Protein AF-W9US74-F1 (afdb_monomer_lite)

Foldseek 3Di:
DPLVVVLVLLLVVCVVCVVVVHHDQLVVSCVVVVHDSVSSVVSVVVSVVCVVVVPPVPCVVVPQPCPDPDDPVVSVVVVVVVVVVVVVVVVVVVVVVVVVVVVVVVVVVVVVVVVVVVVVVVVVVVVVVVVVVVVVVVVVVVVVVVVVVVVVVVVVVVVVVVVVVVVVVVVVVVVVVVVVVVVVVVVVVVVVVVVVVVVVVVVVVVVVVVVVVVVVVVVVVVVVVVVVVVVVVVVVVVVVVVVVVVVVVVVVVVVVVVVVVVVVVVVVVVVVVVVVVVVVVVVVVVVVVVVVVVVVVVVVVVVVVVVVVVVVVVVVVVVVVVVVVVVVVVVVVVVVVVVVVVVVVVVVVVVVVVVVVVVVVVVVVVPDD

Structure (mmCIF, N/CA/C/O backbone):
data_AF-W9US74-F1
#
_entry.id   AF-W9US74-F1
#
loop_
_atom_site.group_PDB
_atom_site.id
_atom_site.type_symbol
_atom_site.label_atom_id
_atom_site.label_alt_id
_atom_site.label_comp_id
_atom_site.label_asym_id
_atom_site.label_entity_id
_atom_site.label_seq_id
_atom_site.pdbx_PDB_ins_code
_atom_site.Cartn_x
_atom_site.Cartn_y
_atom_site.Cartn_z
_atom_site.occupancy
_atom_site.B_iso_or_equiv
_atom_site.auth_seq_id
_atom_site.auth_comp_id
_atom_site.auth_asym_id
_atom_site.auth_atom_id
_atom_site.pdbx_PDB_model_num
ATOM 1 N N . MET A 1 1 ? 111.701 -1.336 -120.443 1.00 57.03 1 MET A N 1
ATOM 2 C CA . MET A 1 1 ? 111.949 0.122 -120.520 1.00 57.03 1 MET A CA 1
ATOM 3 C C . MET A 1 1 ? 111.474 0.771 -119.234 1.00 57.03 1 MET A C 1
ATOM 5 O O . MET A 1 1 ? 110.578 0.217 -118.607 1.00 57.03 1 MET A O 1
ATOM 9 N N . ASP A 1 2 ? 112.045 1.912 -118.844 1.00 69.44 2 ASP A N 1
ATOM 10 C CA . ASP A 1 2 ? 111.486 2.708 -117.747 1.00 69.44 2 ASP A CA 1
ATOM 11 C C . ASP A 1 2 ? 110.114 3.283 -118.159 1.00 69.44 2 ASP A C 1
ATOM 13 O O . ASP A 1 2 ? 109.913 3.599 -119.336 1.00 69.44 2 ASP A O 1
ATOM 17 N N . LYS A 1 3 ? 109.145 3.392 -117.237 1.00 74.12 3 LYS A N 1
ATOM 18 C CA . LYS A 1 3 ? 107.741 3.725 -117.589 1.00 74.12 3 LYS A CA 1
ATOM 19 C C . LYS A 1 3 ? 107.606 5.096 -118.259 1.00 74.12 3 LYS A C 1
ATOM 21 O O . LYS A 1 3 ? 106.766 5.268 -119.140 1.00 74.12 3 LYS A O 1
ATOM 26 N N . GLU A 1 4 ? 108.439 6.058 -117.871 1.00 75.19 4 GLU A N 1
ATOM 27 C CA . GLU A 1 4 ? 108.474 7.384 -118.500 1.00 75.19 4 GLU A CA 1
ATOM 28 C C . GLU A 1 4 ? 109.135 7.367 -119.881 1.00 75.19 4 GLU A C 1
ATOM 30 O O . GLU A 1 4 ? 108.653 8.034 -120.795 1.00 75.19 4 GLU A O 1
ATOM 35 N N . GLN A 1 5 ? 110.181 6.557 -120.073 1.00 77.00 5 GLN A N 1
ATOM 36 C CA . GLN A 1 5 ? 110.805 6.377 -121.387 1.00 77.00 5 GLN A CA 1
ATOM 37 C C . GLN A 1 5 ? 109.835 5.717 -122.368 1.00 77.00 5 GLN A C 1
ATOM 39 O O . GLN A 1 5 ? 109.742 6.144 -123.516 1.00 77.00 5 GLN A O 1
ATOM 44 N N . LEU A 1 6 ? 109.063 4.730 -121.902 1.00 80.25 6 LEU A N 1
ATOM 45 C CA . LEU A 1 6 ? 108.019 4.091 -122.696 1.00 80.25 6 LEU A CA 1
ATOM 46 C C . LEU A 1 6 ? 106.893 5.073 -123.055 1.00 80.25 6 LEU A C 1
ATOM 48 O O . LEU A 1 6 ? 106.521 5.158 -124.223 1.00 80.25 6 LEU A O 1
ATOM 52 N N . LYS A 1 7 ? 106.404 5.864 -122.085 1.00 81.94 7 LYS A N 1
ATOM 53 C CA . LYS A 1 7 ? 105.424 6.937 -122.332 1.00 81.94 7 LYS A CA 1
ATOM 54 C C . LYS A 1 7 ? 105.942 7.907 -123.399 1.00 81.94 7 LYS A C 1
ATOM 56 O O . LYS A 1 7 ? 105.234 8.177 -124.362 1.00 81.94 7 LYS A O 1
ATOM 61 N N . SER A 1 8 ? 107.186 8.372 -123.273 1.00 82.00 8 SER A N 1
ATOM 62 C CA . SER A 1 8 ? 107.796 9.301 -124.233 1.00 82.00 8 SER A CA 1
ATOM 63 C C . SER A 1 8 ? 107.944 8.693 -125.629 1.00 82.00 8 SER A C 1
ATOM 65 O O . SER A 1 8 ? 107.699 9.382 -126.613 1.00 82.00 8 SER A O 1
ATOM 67 N N . ARG A 1 9 ? 108.295 7.405 -125.735 1.00 81.94 9 ARG A N 1
ATOM 68 C CA . ARG A 1 9 ? 108.455 6.715 -127.023 1.00 81.94 9 ARG A CA 1
ATOM 69 C C . ARG A 1 9 ? 107.118 6.463 -127.720 1.00 81.94 9 ARG A C 1
ATOM 71 O O . ARG A 1 9 ? 107.012 6.662 -128.924 1.00 81.94 9 ARG A O 1
ATOM 78 N N . VAL A 1 10 ? 106.088 6.079 -126.960 1.00 82.81 10 VAL A N 1
ATOM 79 C CA . VAL A 1 10 ? 104.708 5.969 -127.461 1.00 82.81 10 VAL A CA 1
ATOM 80 C C . VAL A 1 10 ? 104.209 7.331 -127.938 1.00 82.81 10 VAL A C 1
ATOM 82 O O . VAL A 1 10 ? 103.567 7.402 -128.979 1.00 82.81 10 VAL A O 1
ATOM 85 N N . TYR A 1 11 ? 104.537 8.409 -127.218 1.00 86.06 11 TYR A N 1
ATOM 86 C CA . TYR A 1 11 ? 104.181 9.773 -127.609 1.00 86.06 11 TYR A CA 1
ATOM 87 C C . TYR A 1 11 ? 104.909 10.197 -128.892 1.00 86.06 11 TYR A C 1
ATOM 89 O O . TYR A 1 11 ? 104.252 10.719 -129.781 1.00 86.06 11 TYR A O 1
ATOM 97 N N . GLU A 1 12 ? 106.214 9.926 -129.022 1.00 84.06 12 GLU A N 1
ATOM 98 C CA . GLU A 1 12 ? 106.988 10.194 -130.248 1.00 84.06 12 GLU A CA 1
ATOM 99 C C . GLU A 1 12 ? 106.407 9.459 -131.462 1.00 84.06 12 GLU A C 1
ATOM 101 O O . GLU A 1 12 ? 106.137 10.089 -132.477 1.00 84.06 12 GLU A O 1
ATOM 106 N N . VAL A 1 13 ? 106.148 8.148 -131.359 1.00 82.50 13 VAL A N 1
ATOM 107 C CA . VAL A 1 13 ? 105.594 7.372 -132.486 1.00 82.50 13 VAL A CA 1
ATOM 108 C C . VAL A 1 13 ? 104.155 7.790 -132.798 1.00 82.50 13 VAL A C 1
ATOM 110 O O . VAL A 1 13 ? 103.775 7.849 -133.966 1.00 82.50 13 VAL A O 1
ATOM 113 N N . ALA A 1 14 ? 103.348 8.115 -131.783 1.00 81.44 14 ALA A N 1
ATOM 114 C CA . ALA A 1 14 ? 102.007 8.654 -131.999 1.00 81.44 14 ALA A CA 1
ATOM 115 C C . ALA A 1 14 ? 102.052 10.020 -132.701 1.00 81.44 14 ALA A C 1
ATOM 117 O O . ALA A 1 14 ? 101.261 10.250 -133.616 1.00 81.44 14 ALA A O 1
ATOM 118 N N . ASP A 1 15 ? 102.992 10.890 -132.321 1.00 82.62 15 ASP A N 1
ATOM 119 C CA . ASP A 1 15 ? 103.207 12.196 -132.944 1.00 82.62 15 ASP A CA 1
ATOM 120 C C . ASP A 1 15 ? 103.724 12.037 -134.395 1.00 82.62 15 ASP A C 1
ATOM 122 O O . ASP A 1 15 ? 103.214 12.707 -135.293 1.00 82.62 15 ASP A O 1
ATOM 126 N N . ASP A 1 16 ? 104.648 11.107 -134.666 1.00 79.94 16 ASP A N 1
ATOM 127 C CA . ASP A 1 16 ? 105.169 10.810 -136.014 1.00 79.94 16 ASP A CA 1
ATOM 128 C C . ASP A 1 16 ? 104.099 10.213 -136.947 1.00 79.94 16 ASP A C 1
ATOM 130 O O . ASP A 1 16 ? 104.000 10.591 -138.122 1.00 79.94 16 ASP A O 1
ATOM 134 N N . LEU A 1 17 ? 103.248 9.311 -136.442 1.00 81.31 17 LEU A N 1
ATOM 135 C CA . LEU A 1 17 ? 102.099 8.791 -137.194 1.00 81.31 17 LEU A CA 1
ATOM 136 C C . LEU A 1 17 ? 101.112 9.919 -137.522 1.00 81.31 17 LEU A C 1
ATOM 138 O O . LEU A 1 17 ? 100.679 10.046 -138.671 1.00 81.31 17 LEU A O 1
ATOM 142 N N . LEU A 1 18 ? 100.837 10.802 -136.555 1.00 79.88 18 LEU A N 1
ATOM 143 C CA . LEU A 1 18 ? 99.973 11.963 -136.764 1.00 79.88 18 LEU A CA 1
ATOM 144 C C . LEU A 1 18 ? 100.564 12.945 -137.798 1.00 79.88 18 LEU A C 1
ATOM 146 O O . LEU A 1 18 ? 99.832 13.446 -138.653 1.00 79.88 18 LEU A O 1
ATOM 150 N N . LEU A 1 19 ? 101.882 13.191 -137.762 1.00 79.19 19 LEU A N 1
ATOM 151 C CA . LEU A 1 19 ? 102.598 14.061 -138.709 1.00 79.19 19 LEU A CA 1
ATOM 152 C C . LEU A 1 19 ? 102.668 13.475 -140.126 1.00 79.19 19 LEU A C 1
ATOM 154 O O . LEU A 1 19 ? 102.636 14.224 -141.101 1.00 79.19 19 LEU A O 1
ATOM 158 N N . SER A 1 20 ? 102.711 12.149 -140.252 1.00 74.38 20 SER A N 1
ATOM 159 C CA . SER A 1 20 ? 102.644 11.427 -141.532 1.00 74.38 20 SER A CA 1
ATOM 160 C C . SER A 1 20 ? 101.210 11.222 -142.051 1.00 74.38 20 SER A C 1
ATOM 162 O O . SER A 1 20 ? 101.004 10.503 -143.029 1.00 74.38 20 SER A O 1
ATOM 164 N N . ALA A 1 21 ? 100.221 11.889 -141.438 1.00 71.12 21 ALA A N 1
ATOM 165 C CA . ALA A 1 21 ? 98.796 11.827 -141.773 1.00 71.12 21 ALA A CA 1
ATOM 166 C C . ALA A 1 21 ? 98.162 10.427 -141.634 1.00 71.12 21 ALA A C 1
ATOM 168 O O . ALA A 1 21 ? 97.157 10.121 -142.281 1.00 71.12 21 ALA A O 1
ATOM 169 N N . SER A 1 22 ? 98.716 9.585 -140.760 1.00 74.62 22 SER A N 1
ATOM 170 C CA . SER A 1 22 ? 98.178 8.269 -140.418 1.00 74.62 22 SER A CA 1
ATOM 171 C C . SER A 1 22 ? 97.586 8.273 -139.004 1.00 74.62 22 SER A C 1
ATOM 173 O O . SER A 1 22 ? 98.064 8.958 -138.105 1.00 74.62 22 SER A O 1
ATOM 175 N N . TYR A 1 23 ? 96.481 7.551 -138.792 1.00 76.19 23 TYR A N 1
ATOM 176 C CA . TYR A 1 23 ? 95.829 7.516 -137.479 1.00 76.19 23 TYR A CA 1
ATOM 177 C C . TYR A 1 23 ? 96.634 6.621 -136.521 1.00 76.19 23 TYR A C 1
ATOM 179 O O . TYR A 1 23 ? 96.766 5.427 -136.817 1.00 76.19 23 TYR A O 1
ATOM 187 N N . PRO A 1 24 ? 97.133 7.138 -135.379 1.00 80.50 24 PRO A N 1
ATOM 188 C CA . PRO A 1 24 ? 97.887 6.337 -134.422 1.00 80.50 24 PRO A CA 1
ATOM 189 C C . PRO A 1 24 ? 96.980 5.288 -133.763 1.00 80.50 24 PRO A C 1
ATOM 191 O O . PRO A 1 24 ? 96.25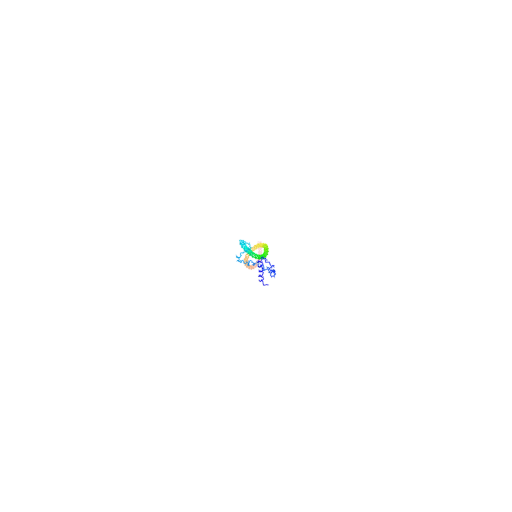5 5.568 -132.808 1.00 80.50 24 PRO A O 1
ATOM 194 N N . ARG A 1 25 ? 96.989 4.064 -134.306 1.00 82.19 25 ARG A N 1
ATOM 195 C CA . ARG A 1 25 ? 96.336 2.885 -133.715 1.00 82.19 25 ARG A CA 1
ATOM 196 C C . ARG A 1 25 ? 97.284 2.232 -132.715 1.00 82.19 25 ARG A C 1
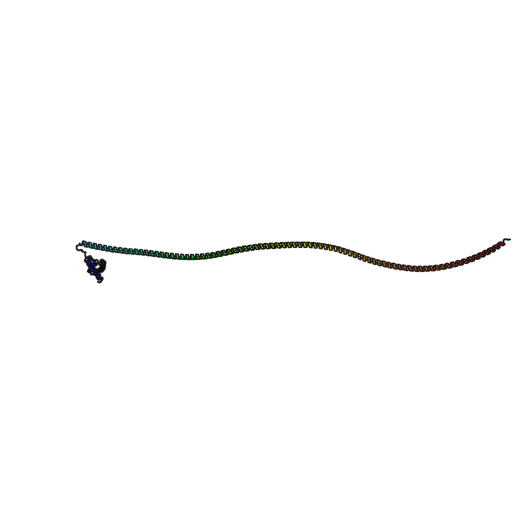ATOM 198 O O . ARG A 1 25 ? 98.482 2.146 -132.977 1.00 82.19 25 ARG A O 1
ATOM 205 N N . SER A 1 26 ? 96.742 1.717 -131.611 1.00 80.56 26 SER A N 1
ATOM 206 C CA . SER A 1 26 ? 97.522 0.987 -130.600 1.00 80.56 26 SER A CA 1
ATOM 207 C C . SER A 1 26 ? 98.287 -0.194 -131.202 1.00 80.56 26 SER A C 1
ATOM 209 O O . SER A 1 26 ? 99.400 -0.467 -130.774 1.00 80.56 26 SER A O 1
ATOM 211 N N . GLU A 1 27 ? 97.727 -0.853 -132.218 1.00 81.25 27 GLU A N 1
ATOM 212 C CA . GLU A 1 27 ? 98.355 -1.951 -132.968 1.00 81.25 27 GLU A CA 1
ATOM 213 C C . GLU A 1 27 ? 99.572 -1.488 -133.788 1.00 81.25 27 GLU A C 1
ATOM 215 O O . GLU A 1 27 ? 100.627 -2.108 -133.717 1.00 81.25 27 GLU A O 1
ATOM 220 N N . ALA A 1 28 ? 99.468 -0.359 -134.499 1.00 78.38 28 ALA A N 1
ATOM 221 C CA . ALA A 1 28 ? 100.554 0.167 -135.335 1.00 78.38 28 ALA A CA 1
ATOM 222 C C . ALA A 1 28 ? 101.748 0.654 -134.496 1.00 78.38 28 ALA A C 1
ATOM 224 O O . ALA A 1 28 ? 102.908 0.451 -134.853 1.00 78.38 28 ALA A O 1
ATOM 225 N N . ILE A 1 29 ? 101.470 1.274 -133.347 1.00 79.38 29 ILE A N 1
ATOM 226 C CA . ILE A 1 29 ? 102.508 1.727 -132.412 1.00 79.38 29 ILE A CA 1
ATOM 227 C C . ILE A 1 29 ? 103.148 0.530 -131.697 1.00 79.38 29 ILE A C 1
ATOM 229 O O . ILE A 1 29 ? 104.365 0.507 -131.523 1.00 79.38 29 ILE A O 1
ATOM 233 N N . ALA A 1 30 ? 102.347 -0.471 -131.321 1.00 83.75 30 ALA A N 1
ATOM 234 C CA . ALA A 1 30 ? 102.822 -1.726 -130.742 1.00 83.75 30 ALA A CA 1
ATOM 235 C C . ALA A 1 30 ? 103.779 -2.473 -131.684 1.00 83.75 30 ALA A C 1
ATOM 237 O O . ALA A 1 30 ? 104.830 -2.928 -131.240 1.00 83.75 30 ALA A O 1
ATOM 238 N N . GLU A 1 31 ? 103.462 -2.531 -132.982 1.00 81.00 31 GLU A N 1
ATOM 239 C CA . GLU A 1 31 ? 104.314 -3.153 -134.004 1.00 81.00 31 GLU A CA 1
ATOM 240 C C . GLU A 1 31 ? 105.620 -2.372 -134.222 1.00 81.00 31 GLU A C 1
ATOM 242 O O . GLU A 1 31 ? 106.688 -2.966 -134.328 1.00 81.00 31 GLU A O 1
ATOM 247 N N . THR A 1 32 ? 105.562 -1.037 -134.200 1.00 78.38 32 THR A N 1
ATOM 248 C CA . THR A 1 32 ? 106.747 -0.177 -134.387 1.00 78.38 32 THR A CA 1
ATOM 249 C C . THR A 1 32 ? 107.688 -0.191 -133.173 1.00 78.38 32 THR A C 1
ATOM 251 O O . THR A 1 32 ? 108.894 0.006 -133.319 1.00 78.38 32 THR A O 1
ATOM 254 N N . LEU A 1 33 ? 107.149 -0.392 -131.966 1.00 79.75 33 LEU A N 1
ATOM 255 C CA . LEU A 1 33 ? 107.909 -0.382 -130.711 1.00 79.75 33 LEU A CA 1
ATOM 256 C C . LEU A 1 33 ? 108.216 -1.780 -130.156 1.00 79.75 33 LEU A C 1
ATOM 258 O O . LEU A 1 33 ? 108.906 -1.856 -129.144 1.00 79.75 33 LEU A O 1
ATOM 262 N N . GLU A 1 34 ? 107.742 -2.847 -130.813 1.00 78.50 34 GLU A N 1
ATOM 263 C CA . GLU A 1 34 ? 107.829 -4.252 -130.374 1.00 78.50 34 GLU A CA 1
ATOM 264 C C . GLU A 1 34 ? 107.295 -4.471 -128.939 1.00 78.50 34 GLU A C 1
ATOM 266 O O . GLU A 1 34 ? 107.917 -5.143 -128.113 1.00 78.50 34 GLU A O 1
ATOM 271 N N . ILE A 1 35 ? 106.140 -3.870 -128.617 1.00 81.00 35 ILE A N 1
ATOM 272 C CA . ILE A 1 35 ? 105.516 -3.895 -127.275 1.00 81.00 35 ILE A CA 1
ATOM 273 C C . ILE A 1 35 ? 104.054 -4.342 -127.359 1.00 81.00 35 ILE A C 1
ATOM 275 O O . ILE A 1 35 ? 103.401 -4.204 -128.387 1.00 81.00 35 ILE A O 1
ATOM 279 N N . GLU A 1 36 ? 103.522 -4.887 -126.265 1.00 80.31 36 GLU A N 1
ATOM 280 C CA . GLU A 1 36 ? 102.146 -5.372 -126.169 1.00 80.31 36 GLU A CA 1
ATOM 281 C C . GLU A 1 36 ? 101.103 -4.238 -126.297 1.00 80.31 36 GLU A C 1
ATOM 283 O O . GLU A 1 36 ? 101.210 -3.176 -125.677 1.00 80.31 36 GLU A O 1
ATOM 288 N N . SER A 1 37 ? 100.059 -4.464 -127.107 1.00 75.38 37 SER A N 1
ATOM 289 C CA . SER A 1 37 ? 99.083 -3.424 -127.483 1.00 75.38 37 SER A CA 1
ATOM 290 C C . SER A 1 37 ? 98.288 -2.854 -126.296 1.00 75.38 37 SER A C 1
ATOM 292 O O . SER A 1 37 ? 97.912 -1.678 -126.313 1.00 75.38 37 SER A O 1
ATOM 294 N N . GLU A 1 38 ? 98.069 -3.637 -125.233 1.00 78.00 38 GLU A N 1
ATOM 295 C CA . GLU A 1 38 ? 97.359 -3.174 -124.029 1.00 78.00 38 GLU A CA 1
ATOM 296 C C . GLU A 1 38 ? 98.130 -2.094 -123.259 1.00 78.00 38 GLU A C 1
ATOM 298 O O . GLU A 1 38 ? 97.532 -1.120 -122.783 1.00 78.00 38 GLU A O 1
ATOM 303 N N . GLU A 1 39 ? 99.455 -2.224 -123.158 1.00 78.88 39 GLU A N 1
ATOM 304 C CA . GLU A 1 39 ? 100.291 -1.235 -122.474 1.00 78.88 39 GLU A CA 1
ATOM 305 C C . GLU A 1 39 ? 100.322 0.080 -123.259 1.00 78.88 39 GLU A C 1
ATOM 307 O O . GLU A 1 39 ? 100.171 1.161 -122.678 1.00 78.88 39 GLU A O 1
ATOM 312 N N . VAL A 1 40 ? 100.403 -0.011 -124.591 1.00 79.31 40 VAL A N 1
ATOM 313 C CA . VAL A 1 40 ? 100.308 1.143 -125.494 1.00 79.31 40 VAL A CA 1
ATOM 314 C C . VAL A 1 40 ? 98.944 1.816 -125.376 1.00 79.31 40 VAL A C 1
ATOM 316 O O . VAL A 1 40 ? 98.887 3.038 -125.315 1.00 79.31 40 VAL A O 1
ATOM 319 N N . SER A 1 41 ? 97.843 1.063 -125.277 1.00 80.50 41 SER A N 1
ATOM 320 C CA . SER A 1 41 ? 96.487 1.629 -125.211 1.00 80.50 41 SER A CA 1
ATOM 321 C C . SER A 1 41 ? 96.289 2.570 -124.018 1.00 80.50 41 SER A C 1
ATOM 323 O O . SER A 1 41 ? 95.603 3.589 -124.140 1.00 80.50 41 SER A O 1
ATOM 325 N N . ARG A 1 42 ? 96.901 2.273 -122.862 1.00 81.56 42 ARG A N 1
ATOM 326 C CA . ARG A 1 42 ? 96.832 3.154 -121.682 1.00 81.56 42 ARG A CA 1
ATOM 327 C C . ARG A 1 42 ? 97.561 4.471 -121.921 1.00 81.56 42 ARG A C 1
ATOM 329 O O . ARG A 1 42 ? 96.992 5.534 -121.671 1.00 81.56 42 ARG A O 1
ATOM 336 N N . TYR A 1 43 ? 98.787 4.405 -122.437 1.00 84.19 43 TYR A N 1
ATOM 337 C CA . TYR A 1 43 ? 99.574 5.599 -122.738 1.00 84.19 43 TYR A CA 1
ATOM 338 C C . TYR A 1 43 ? 99.007 6.383 -123.923 1.00 84.19 43 TYR A C 1
ATOM 340 O O . TYR A 1 43 ? 99.014 7.603 -123.880 1.00 84.19 43 TYR A O 1
ATOM 348 N N . LEU A 1 44 ? 98.429 5.717 -124.923 1.00 81.69 44 LEU A N 1
ATOM 349 C CA . LEU A 1 44 ? 97.749 6.345 -126.055 1.00 81.69 44 LEU A CA 1
ATOM 350 C C . LEU A 1 44 ? 96.458 7.055 -125.617 1.00 81.69 44 LEU A C 1
ATOM 352 O O . LEU A 1 44 ? 96.154 8.137 -126.106 1.00 81.69 44 LEU A O 1
ATOM 356 N N . SER A 1 45 ? 95.717 6.493 -124.656 1.00 82.00 45 SER A N 1
ATOM 357 C CA . SER A 1 45 ? 94.536 7.153 -124.075 1.00 82.00 45 SER A CA 1
ATOM 358 C C . SER A 1 45 ? 94.924 8.406 -123.286 1.00 82.00 45 SER A C 1
ATOM 360 O O . SER A 1 45 ? 94.271 9.442 -123.401 1.00 82.00 45 SER A O 1
ATOM 362 N N . GLN A 1 46 ? 96.017 8.335 -122.518 1.00 82.56 46 GLN A N 1
ATOM 363 C CA . GLN A 1 46 ? 96.590 9.505 -121.846 1.00 82.56 46 GLN A CA 1
ATOM 364 C C . GLN A 1 46 ? 97.128 10.526 -122.849 1.00 82.56 46 GLN A C 1
ATOM 366 O O . GLN A 1 46 ? 96.876 11.712 -122.680 1.00 82.56 46 GLN A O 1
ATOM 371 N N . TRP A 1 47 ? 97.783 10.076 -123.921 1.00 83.12 47 TRP A N 1
ATOM 372 C CA . TRP A 1 47 ? 98.237 10.927 -125.016 1.00 83.12 47 TRP A CA 1
ATOM 373 C C . TRP A 1 47 ? 97.064 11.681 -125.639 1.00 83.12 47 TRP A C 1
ATOM 375 O O . TRP A 1 47 ? 97.146 12.895 -125.747 1.00 83.12 47 TRP A O 1
ATOM 385 N N . TRP A 1 48 ? 95.945 11.014 -125.950 1.00 82.38 48 TRP A N 1
ATOM 386 C CA . TRP A 1 48 ? 94.732 11.662 -126.470 1.00 82.38 48 TRP A CA 1
ATOM 387 C C . TRP A 1 48 ? 94.114 12.662 -125.485 1.00 82.38 48 TRP A C 1
ATOM 389 O O . TRP A 1 48 ? 93.622 13.704 -125.912 1.00 82.38 48 TRP A O 1
ATOM 399 N N . TYR A 1 49 ? 94.139 12.368 -124.182 1.00 80.69 49 TYR A N 1
ATOM 400 C CA . TYR A 1 49 ? 93.645 13.280 -123.145 1.00 80.69 49 TYR A CA 1
ATOM 401 C C . TYR A 1 49 ? 94.557 14.502 -122.953 1.00 80.69 49 TYR A C 1
ATOM 403 O O . TYR A 1 49 ? 94.077 15.615 -122.743 1.00 80.69 49 TYR A O 1
ATOM 411 N N . GLU A 1 50 ? 95.873 14.307 -123.050 1.00 79.44 50 GLU A N 1
ATOM 412 C CA . GLU A 1 50 ? 96.885 15.360 -122.942 1.00 79.44 50 GLU A CA 1
ATOM 413 C C . GLU A 1 50 ? 97.078 16.116 -124.271 1.00 79.44 50 GLU A C 1
ATOM 415 O O . GLU A 1 50 ? 97.582 17.237 -124.259 1.00 79.44 50 GLU A O 1
ATOM 420 N N . LEU A 1 51 ? 96.649 15.566 -125.414 1.00 71.00 51 LEU A N 1
ATOM 421 C CA . LEU A 1 51 ? 96.817 16.152 -126.750 1.00 71.00 51 LEU A CA 1
ATOM 422 C C . LEU A 1 51 ? 96.270 17.588 -126.847 1.00 71.00 51 LEU A C 1
ATOM 424 O O . LEU A 1 51 ? 97.010 18.449 -127.318 1.00 71.00 51 LEU A O 1
ATOM 428 N N . PRO A 1 52 ? 95.056 17.921 -126.356 1.00 68.19 52 PRO A N 1
ATOM 429 C CA . PRO A 1 52 ? 94.548 19.293 -126.392 1.00 68.19 52 PRO A CA 1
ATOM 430 C C . PRO A 1 52 ? 95.384 20.273 -125.558 1.00 68.19 52 PRO A C 1
ATOM 432 O O . PRO A 1 52 ? 95.366 21.466 -125.833 1.00 68.19 52 PRO A O 1
ATOM 435 N N . GLN A 1 53 ? 96.108 19.781 -124.544 1.00 66.50 53 GLN A N 1
ATOM 436 C CA . GLN A 1 53 ? 96.996 20.586 -123.697 1.00 66.50 53 GLN A CA 1
ATOM 437 C C . GLN A 1 53 ? 98.428 20.665 -124.265 1.00 66.50 53 GLN A C 1
ATOM 439 O O . GLN A 1 53 ? 99.103 21.675 -124.080 1.00 66.50 53 GLN A O 1
ATOM 444 N N . ARG A 1 54 ? 98.891 19.619 -124.972 1.00 62.94 54 ARG A N 1
ATOM 445 C CA . ARG A 1 54 ? 100.200 19.542 -125.655 1.00 62.94 54 ARG A CA 1
ATOM 446 C C . ARG A 1 54 ? 100.217 20.264 -126.994 1.00 62.94 54 ARG A C 1
ATOM 448 O O . ARG A 1 54 ? 101.267 20.759 -127.401 1.00 62.94 54 ARG A O 1
ATOM 455 N N . ILE A 1 55 ? 99.063 20.385 -127.647 1.00 52.09 55 ILE A N 1
ATOM 456 C CA . ILE A 1 55 ? 98.829 21.391 -128.679 1.00 52.09 55 ILE A CA 1
ATOM 457 C C . ILE A 1 55 ? 98.737 22.736 -127.949 1.00 52.09 55 ILE A C 1
ATOM 459 O O . ILE A 1 55 ? 97.694 23.378 -127.858 1.00 52.09 55 ILE A O 1
ATOM 463 N N . VAL A 1 56 ? 99.877 23.185 -127.420 1.00 48.22 56 VAL A N 1
ATOM 464 C CA . VAL A 1 56 ? 100.128 24.609 -127.304 1.00 48.22 56 VAL A CA 1
ATOM 465 C C . VAL A 1 56 ? 100.035 25.078 -128.740 1.00 48.22 56 VAL A C 1
ATOM 467 O O . VAL A 1 56 ? 100.898 24.759 -129.566 1.00 48.22 56 VAL A O 1
ATOM 470 N N . MET A 1 57 ? 98.938 25.769 -129.050 1.00 44.78 57 MET A N 1
ATOM 471 C CA . MET A 1 57 ? 98.859 26.627 -130.217 1.00 44.78 57 MET A CA 1
ATOM 472 C C . MET A 1 57 ? 99.944 27.668 -130.008 1.00 44.78 57 MET A C 1
ATOM 474 O O . MET A 1 57 ? 99.713 28.751 -129.485 1.00 44.78 57 MET A O 1
ATOM 478 N N . THR A 1 58 ? 101.178 27.272 -130.323 1.00 41.00 58 THR A N 1
ATOM 479 C CA . THR A 1 58 ? 102.246 28.203 -130.589 1.00 41.00 58 THR A CA 1
ATOM 480 C C . THR A 1 58 ? 101.606 29.196 -131.530 1.00 41.00 58 THR A C 1
ATOM 482 O O . THR A 1 58 ? 101.016 28.794 -132.538 1.00 41.00 58 THR A O 1
ATOM 485 N N . ASP A 1 59 ? 101.678 30.464 -131.143 1.00 39.34 59 ASP A N 1
ATOM 486 C CA . ASP A 1 59 ? 101.551 31.643 -131.987 1.00 39.34 59 ASP A CA 1
ATOM 487 C C . ASP A 1 59 ? 102.553 31.533 -133.155 1.00 39.34 59 ASP A C 1
ATOM 489 O O . ASP A 1 59 ? 103.477 32.312 -133.345 1.00 39.34 59 ASP A O 1
ATOM 493 N N . ARG A 1 60 ? 102.386 30.493 -133.971 1.00 41.16 60 ARG A N 1
ATOM 494 C CA . ARG A 1 60 ? 102.782 30.391 -135.365 1.00 41.16 60 ARG A CA 1
ATOM 495 C C . ARG A 1 60 ? 101.637 30.964 -136.195 1.00 41.16 60 ARG A C 1
ATOM 497 O O . ARG A 1 60 ? 101.287 30.450 -137.249 1.00 41.16 60 ARG A O 1
ATOM 504 N N . THR A 1 61 ? 101.105 32.076 -135.708 1.00 44.41 61 THR A N 1
ATOM 505 C CA . THR A 1 61 ? 100.301 33.071 -136.406 1.00 44.41 61 THR A CA 1
ATOM 506 C C . THR A 1 61 ? 101.061 33.696 -137.591 1.00 44.41 61 THR A C 1
ATOM 508 O O . THR A 1 61 ? 100.441 34.399 -138.377 1.00 44.41 61 THR A O 1
ATOM 511 N N . ASP A 1 62 ? 102.336 33.330 -137.810 1.00 43.28 62 ASP A N 1
ATOM 512 C CA . ASP A 1 62 ? 103.144 33.694 -138.988 1.00 43.28 62 ASP A CA 1
ATOM 513 C C . ASP A 1 62 ? 103.471 32.541 -139.962 1.00 43.28 62 ASP A C 1
ATOM 515 O O . ASP A 1 62 ? 104.096 32.765 -141.000 1.00 43.28 62 ASP A O 1
ATOM 519 N N . ARG A 1 63 ? 103.029 31.299 -139.709 1.00 43.06 63 ARG A N 1
ATOM 520 C CA . ARG A 1 63 ? 102.967 30.288 -140.780 1.00 43.06 63 ARG A CA 1
ATOM 521 C C . ARG A 1 63 ? 101.532 30.194 -141.242 1.00 43.06 63 ARG A C 1
ATOM 523 O O . ARG A 1 63 ? 100.766 29.364 -140.762 1.00 43.06 63 ARG A O 1
ATOM 530 N N . ALA A 1 64 ? 101.202 31.070 -142.192 1.00 43.38 64 ALA A N 1
ATOM 531 C CA . ALA A 1 64 ? 100.050 30.908 -143.058 1.00 43.38 64 ALA A CA 1
ATOM 532 C C . ALA A 1 64 ? 99.919 29.420 -143.395 1.00 43.38 64 ALA A C 1
ATOM 534 O O . ALA A 1 64 ? 100.850 28.826 -143.948 1.00 43.38 64 ALA A O 1
ATOM 535 N N . ILE A 1 65 ? 98.801 28.817 -142.988 1.00 51.06 65 ILE A N 1
ATOM 536 C CA . ILE A 1 65 ? 98.383 27.485 -143.416 1.00 51.06 65 ILE A CA 1
ATOM 537 C C . ILE A 1 65 ? 98.154 27.611 -144.928 1.00 51.06 65 ILE A C 1
ATOM 539 O O . ILE A 1 65 ? 97.053 27.866 -145.404 1.00 51.06 65 ILE A O 1
ATOM 543 N N . SER A 1 66 ? 99.253 27.578 -145.678 1.00 44.75 66 SER A N 1
ATOM 544 C CA . SER A 1 66 ? 99.296 27.647 -147.126 1.00 44.75 66 SER A CA 1
ATOM 545 C C . SER A 1 66 ? 99.124 26.216 -147.594 1.00 44.75 66 SER A C 1
ATOM 547 O O . SER A 1 66 ? 100.071 25.432 -147.622 1.00 44.75 66 SER A O 1
ATOM 549 N N . VAL A 1 67 ? 97.874 25.849 -147.861 1.00 50.25 67 VAL A N 1
ATOM 550 C CA . VAL A 1 67 ? 97.552 24.621 -148.585 1.00 50.25 67 VAL A CA 1
ATOM 551 C C . VAL A 1 67 ? 98.048 24.837 -150.023 1.00 50.25 67 VAL A C 1
ATOM 553 O O . VAL A 1 67 ? 97.513 25.719 -150.705 1.00 50.25 67 VAL A O 1
ATOM 556 N N . PRO A 1 68 ? 99.085 24.118 -150.500 1.00 48.00 68 PRO A N 1
ATOM 557 C CA . PRO A 1 68 ? 99.677 24.389 -151.807 1.00 48.00 68 PRO A CA 1
ATOM 558 C C . PRO A 1 68 ? 98.635 24.201 -152.919 1.00 48.00 68 PRO A C 1
ATOM 560 O O . PRO A 1 68 ? 98.070 23.120 -153.062 1.00 48.00 68 PRO A O 1
ATOM 563 N N . GLY A 1 69 ? 98.366 25.261 -153.689 1.00 55.78 69 GLY A N 1
ATOM 564 C CA . GLY A 1 69 ? 97.368 25.275 -154.769 1.00 55.78 69 GLY A CA 1
ATOM 565 C C . GLY A 1 69 ? 96.081 26.060 -154.479 1.00 55.78 69 GLY A C 1
ATOM 566 O O . GLY A 1 69 ? 95.222 26.132 -155.356 1.00 55.78 69 GLY A O 1
ATOM 567 N N . MET A 1 70 ? 95.940 26.678 -153.297 1.00 48.56 70 MET A N 1
ATOM 568 C CA . MET A 1 70 ? 94.765 27.480 -152.932 1.00 48.56 70 MET A CA 1
ATOM 569 C C . MET A 1 70 ? 95.089 28.991 -152.877 1.00 48.56 70 MET A C 1
ATOM 571 O O . MET A 1 70 ? 96.057 29.369 -152.222 1.00 48.56 70 MET A O 1
ATOM 575 N N . PRO A 1 71 ? 94.300 29.869 -153.530 1.00 60.72 71 PRO A N 1
ATOM 576 C CA . PRO A 1 71 ? 94.472 31.325 -153.461 1.00 60.72 71 PRO A CA 1
ATOM 577 C C . PRO A 1 71 ? 94.433 31.868 -152.023 1.00 60.72 71 PRO A C 1
ATOM 579 O O . PRO A 1 71 ? 93.579 31.462 -151.233 1.00 60.72 71 PRO A O 1
ATOM 582 N N . ASP A 1 72 ? 95.294 32.839 -151.703 1.00 59.44 72 ASP A N 1
ATOM 583 C CA . ASP A 1 72 ? 95.485 33.392 -150.346 1.00 59.44 72 ASP A CA 1
ATOM 584 C C . ASP A 1 72 ? 94.198 33.909 -149.675 1.00 59.44 72 ASP A C 1
ATOM 586 O O . ASP A 1 72 ? 94.065 33.888 -148.448 1.00 59.44 72 ASP A O 1
ATOM 590 N N . THR A 1 73 ? 93.207 34.326 -150.467 1.00 66.38 73 THR A N 1
ATOM 591 C CA . THR A 1 73 ? 91.890 34.759 -149.976 1.00 66.38 73 THR A CA 1
ATOM 592 C C . THR A 1 73 ? 91.098 33.625 -149.322 1.00 66.38 73 THR A C 1
ATOM 594 O O . THR A 1 73 ? 90.389 33.853 -148.341 1.00 66.38 73 THR A O 1
ATOM 597 N N .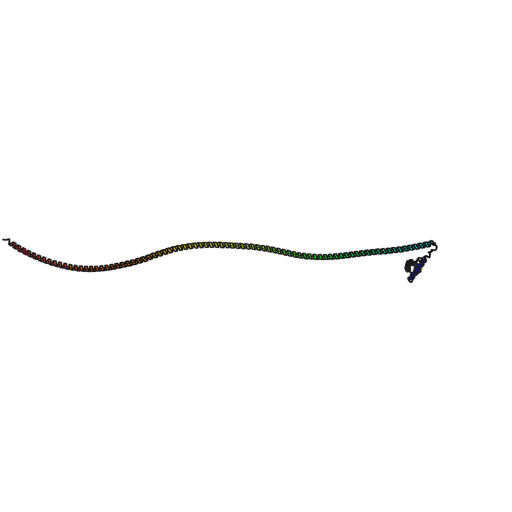 LEU A 1 74 ? 91.236 32.395 -149.822 1.00 60.94 74 LEU A N 1
ATOM 598 C CA . LEU A 1 74 ? 90.561 31.214 -149.282 1.00 60.94 74 LEU A CA 1
ATOM 599 C C . LEU A 1 74 ? 91.274 30.669 -148.039 1.00 60.94 74 LEU A C 1
ATOM 601 O O . LEU A 1 74 ? 90.603 30.258 -147.093 1.00 60.94 74 LEU A O 1
ATOM 605 N N . ALA A 1 75 ? 92.607 30.744 -147.987 1.00 62.25 75 ALA A N 1
ATOM 606 C CA . ALA A 1 75 ? 93.377 30.344 -146.808 1.00 62.25 75 ALA A CA 1
ATOM 607 C C . ALA A 1 75 ? 93.035 31.211 -145.581 1.00 62.25 75 ALA A C 1
ATOM 609 O O . ALA A 1 75 ? 92.769 30.689 -144.499 1.00 62.25 75 ALA A O 1
ATOM 610 N N . GLN A 1 76 ? 92.941 32.537 -145.748 1.00 66.75 76 GLN A N 1
ATOM 611 C CA . GLN A 1 76 ? 92.527 33.439 -144.664 1.00 66.75 76 GLN A CA 1
ATOM 612 C C . GLN A 1 76 ? 91.079 33.199 -144.211 1.00 66.75 76 GLN A C 1
ATOM 614 O O . GLN A 1 76 ? 90.786 33.273 -143.014 1.00 66.75 76 GLN A O 1
ATOM 619 N N . ALA A 1 77 ? 90.174 32.897 -145.149 1.00 71.50 77 ALA A N 1
ATOM 620 C CA . ALA A 1 77 ? 88.791 32.560 -144.827 1.00 71.50 77 ALA A CA 1
ATOM 621 C C . ALA A 1 77 ? 88.708 31.268 -143.999 1.00 71.50 77 ALA A C 1
ATOM 623 O O . ALA A 1 77 ? 87.999 31.234 -142.994 1.00 71.50 77 ALA A O 1
ATOM 624 N N . PHE A 1 78 ? 89.484 30.242 -144.356 1.00 71.50 78 PHE A N 1
ATOM 625 C CA . PHE A 1 78 ? 89.526 28.980 -143.622 1.00 71.50 78 PHE A CA 1
ATOM 626 C C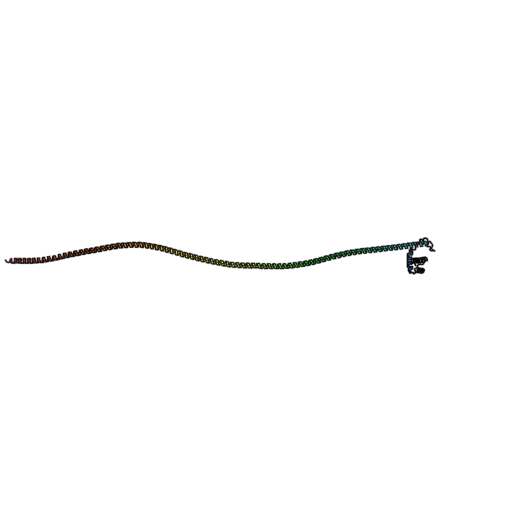 . PHE A 1 78 ? 90.052 29.158 -142.191 1.00 71.50 78 PHE A C 1
ATOM 628 O O . PHE A 1 78 ? 89.436 28.667 -141.249 1.00 71.50 78 PHE A O 1
ATOM 635 N N . THR A 1 79 ? 91.123 29.933 -141.996 1.00 72.38 79 THR A N 1
ATOM 636 C CA . THR A 1 79 ? 91.671 30.212 -140.657 1.00 72.38 79 THR A CA 1
ATOM 637 C C . THR A 1 79 ? 90.675 30.967 -139.775 1.00 72.38 79 THR A C 1
ATOM 639 O O . THR A 1 79 ? 90.541 30.654 -138.593 1.00 72.38 79 THR A O 1
ATOM 642 N N . ARG A 1 80 ? 89.922 31.926 -140.338 1.00 75.44 80 ARG A N 1
ATOM 643 C CA . ARG A 1 80 ? 88.847 32.618 -139.605 1.00 75.44 80 ARG A CA 1
ATOM 644 C C . ARG A 1 80 ? 87.713 31.674 -139.222 1.00 75.44 80 ARG A C 1
ATOM 646 O O . ARG A 1 80 ? 87.250 31.734 -138.089 1.00 75.44 80 ARG A O 1
ATOM 653 N N . ILE A 1 81 ? 87.288 30.803 -140.139 1.00 78.38 81 ILE A N 1
ATOM 654 C CA . ILE A 1 81 ? 86.249 29.800 -139.867 1.00 78.38 81 ILE A CA 1
ATOM 655 C C . ILE A 1 81 ? 86.723 28.823 -138.785 1.00 78.38 81 ILE A C 1
ATOM 657 O O . ILE A 1 81 ? 85.960 28.514 -137.877 1.00 78.38 81 ILE A O 1
ATOM 661 N N . TRP A 1 82 ? 87.986 28.395 -138.824 1.00 78.50 82 TRP A N 1
ATOM 662 C CA . TRP A 1 82 ? 88.571 27.519 -137.811 1.00 78.50 82 TRP A CA 1
ATOM 663 C C . TRP A 1 82 ? 88.635 28.180 -136.431 1.00 78.50 82 TRP A C 1
ATOM 665 O O . TRP A 1 82 ? 88.184 27.593 -135.452 1.00 78.50 82 TRP A O 1
ATOM 675 N N . LEU A 1 83 ? 89.132 29.419 -136.346 1.00 78.31 83 LEU A N 1
ATOM 676 C CA . LEU A 1 83 ? 89.155 30.189 -135.097 1.00 78.31 83 LEU A CA 1
ATOM 677 C C . LEU A 1 83 ? 87.745 30.403 -134.538 1.00 78.31 83 LEU A C 1
ATOM 679 O O . LEU A 1 83 ? 87.535 30.234 -133.339 1.00 78.31 83 LEU A O 1
ATOM 683 N N . HIS A 1 84 ? 86.772 30.712 -135.400 1.00 79.94 84 HIS A N 1
ATOM 684 C CA . HIS A 1 84 ? 85.377 30.861 -134.994 1.00 79.94 84 HIS A CA 1
ATOM 685 C C . HIS A 1 84 ? 84.794 29.539 -134.477 1.00 79.94 84 HIS A C 1
ATOM 687 O O . HIS A 1 84 ? 84.192 29.515 -133.408 1.00 79.94 84 HIS A O 1
ATOM 693 N N . ALA A 1 85 ? 85.027 28.427 -135.180 1.00 78.12 85 ALA A N 1
ATOM 694 C CA . ALA A 1 85 ? 84.584 27.100 -134.756 1.00 78.12 85 ALA A CA 1
ATOM 695 C C . ALA A 1 85 ? 85.236 26.667 -133.432 1.00 78.12 85 ALA A C 1
ATOM 697 O O . ALA A 1 85 ? 84.580 26.060 -132.587 1.00 78.12 85 ALA A O 1
ATOM 698 N N . LEU A 1 86 ? 86.509 27.010 -133.216 1.00 78.69 86 LEU A N 1
ATOM 699 C CA . LEU A 1 86 ? 87.228 26.716 -131.977 1.00 78.69 86 LEU A CA 1
ATOM 700 C C . LEU A 1 86 ? 86.687 27.542 -130.801 1.00 78.69 86 LEU A C 1
ATOM 702 O O . LEU A 1 86 ? 86.477 27.011 -129.710 1.00 78.69 86 LEU A O 1
ATOM 706 N N . GLN A 1 87 ? 86.430 28.832 -131.021 1.00 81.62 87 GLN A N 1
ATOM 707 C CA . GLN A 1 87 ? 85.838 29.715 -130.019 1.00 81.62 87 GLN A CA 1
ATOM 708 C C . GLN A 1 87 ? 84.410 29.271 -129.668 1.00 81.62 87 GLN A C 1
ATOM 710 O O . GLN A 1 87 ? 84.050 29.230 -128.490 1.00 81.62 87 GLN A O 1
ATOM 715 N N . GLU A 1 88 ? 83.629 28.857 -130.667 1.00 82.19 88 GLU A N 1
ATOM 716 C CA . GLU A 1 88 ? 82.294 28.289 -130.490 1.00 82.19 88 GLU A CA 1
ATOM 717 C C . GLU A 1 88 ? 82.344 26.970 -129.704 1.00 82.19 88 GLU A C 1
ATOM 719 O O . GLU A 1 88 ? 81.627 26.824 -128.712 1.00 82.19 88 GLU A O 1
ATOM 724 N N . ALA A 1 89 ? 83.250 26.049 -130.046 1.00 79.69 89 ALA A N 1
ATOM 725 C CA . ALA A 1 89 ? 83.437 24.797 -129.316 1.00 79.69 89 ALA A CA 1
ATOM 726 C C . ALA A 1 89 ? 83.843 25.033 -127.851 1.00 79.69 89 ALA A C 1
ATOM 728 O O . ALA A 1 89 ? 83.270 24.423 -126.948 1.00 79.69 89 ALA A O 1
ATOM 729 N N . ASN A 1 90 ? 84.770 25.959 -127.594 1.00 78.06 90 ASN A N 1
ATOM 730 C CA . ASN A 1 90 ? 85.199 26.289 -126.234 1.00 78.06 90 ASN A CA 1
ATOM 731 C C . ASN A 1 90 ? 84.071 26.960 -125.429 1.00 78.06 90 ASN A C 1
ATOM 733 O O . ASN A 1 90 ? 83.827 26.608 -124.274 1.00 78.06 90 ASN A O 1
ATOM 737 N N . SER A 1 91 ? 83.309 27.868 -126.048 1.00 82.00 91 SER A N 1
ATOM 738 C CA . SER A 1 91 ? 82.121 28.458 -125.418 1.00 82.00 91 SER A CA 1
ATOM 739 C C . SER A 1 91 ? 81.080 27.392 -125.059 1.00 82.00 91 SER A C 1
ATOM 741 O O . SER A 1 91 ? 80.534 27.411 -123.958 1.00 82.00 91 SER A O 1
ATOM 743 N N . LYS A 1 92 ? 80.882 26.400 -125.936 1.00 83.69 92 LYS A N 1
ATOM 744 C CA . LYS A 1 92 ? 79.943 25.295 -125.736 1.00 83.69 92 LYS A CA 1
ATOM 745 C C . LYS A 1 92 ? 80.382 24.362 -124.610 1.00 83.69 92 LYS A C 1
ATOM 747 O O . LYS A 1 92 ? 79.546 23.953 -123.807 1.00 83.69 92 LYS A O 1
ATOM 752 N N . VAL A 1 93 ? 81.676 24.059 -124.501 1.00 82.94 93 VAL A N 1
ATOM 753 C CA . VAL A 1 93 ? 82.228 23.257 -123.394 1.00 82.94 93 VAL A CA 1
ATOM 754 C C . VAL A 1 93 ? 82.090 23.992 -122.061 1.00 82.94 93 VAL A C 1
ATOM 756 O O . VAL A 1 93 ? 81.588 23.410 -121.102 1.00 82.94 93 VAL A O 1
ATOM 759 N N . ASN A 1 94 ? 82.456 25.275 -121.999 1.00 82.50 94 ASN A N 1
ATOM 760 C CA . ASN A 1 94 ? 82.331 26.064 -120.769 1.00 82.50 94 ASN A CA 1
ATOM 761 C C . ASN A 1 94 ? 80.871 26.240 -120.341 1.00 82.50 94 ASN A C 1
ATOM 763 O O . ASN A 1 94 ? 80.564 26.102 -119.159 1.00 82.50 94 ASN A O 1
ATOM 767 N N . PHE A 1 95 ? 79.963 26.461 -121.294 1.00 84.19 95 PHE A N 1
ATOM 768 C CA . PHE A 1 95 ? 78.526 26.495 -121.035 1.00 84.19 95 PHE A CA 1
ATOM 769 C C . PHE A 1 95 ? 78.012 25.152 -120.501 1.00 84.19 95 PHE A C 1
ATOM 771 O O . PHE A 1 95 ? 77.285 25.116 -119.513 1.00 84.19 95 PHE A O 1
ATOM 778 N N . THR A 1 96 ? 78.439 24.036 -121.101 1.00 83.25 96 THR A N 1
ATOM 779 C CA . THR A 1 96 ? 78.062 22.691 -120.636 1.00 83.25 96 THR A CA 1
ATOM 780 C C . THR A 1 96 ? 78.566 22.442 -119.216 1.00 83.25 96 THR A C 1
ATOM 782 O O . THR A 1 96 ? 77.822 21.935 -118.384 1.00 83.25 96 THR A O 1
ATOM 785 N N . ARG A 1 97 ? 79.800 22.849 -118.903 1.00 81.69 97 ARG A N 1
ATOM 786 C CA . ARG A 1 97 ? 80.365 22.726 -117.556 1.00 81.69 97 ARG A CA 1
ATOM 787 C C . ARG A 1 97 ? 79.605 23.570 -116.532 1.00 81.69 97 ARG A C 1
ATOM 789 O O . ARG A 1 97 ? 79.249 23.042 -115.491 1.00 81.69 97 ARG A O 1
ATOM 796 N N . GLN A 1 98 ? 79.296 24.830 -116.842 1.00 83.75 98 GLN A N 1
ATOM 797 C CA . GLN A 1 98 ? 78.481 25.681 -115.965 1.00 83.75 98 GLN A CA 1
ATOM 798 C C . GLN A 1 98 ? 77.082 25.099 -115.739 1.00 83.75 98 GLN A C 1
ATOM 800 O O . GLN A 1 98 ? 76.588 25.131 -114.620 1.00 83.75 98 GLN A O 1
ATOM 805 N N . MET A 1 99 ? 76.453 24.529 -116.770 1.00 83.44 99 MET A N 1
ATOM 806 C CA . MET A 1 99 ? 75.162 23.846 -116.631 1.00 83.44 99 MET A CA 1
ATOM 807 C C . MET A 1 99 ? 75.244 22.607 -115.737 1.00 83.44 99 MET A C 1
ATOM 809 O O . MET A 1 99 ? 74.345 22.385 -114.930 1.00 83.44 99 MET A O 1
ATOM 813 N N . VAL A 1 100 ? 76.320 21.824 -115.841 1.00 83.19 100 VAL A N 1
ATOM 814 C CA . VAL A 1 100 ? 76.558 20.680 -114.949 1.00 83.19 100 VAL A CA 1
ATOM 815 C C . VAL A 1 100 ? 76.811 21.147 -113.515 1.00 83.19 100 VAL A C 1
ATOM 817 O O . VAL A 1 100 ? 76.209 20.598 -112.600 1.00 83.19 100 VAL A O 1
ATOM 820 N N . ASP A 1 101 ? 77.633 22.176 -113.310 1.00 82.69 101 ASP A N 1
ATOM 821 C CA . ASP A 1 101 ? 77.934 22.711 -111.977 1.00 82.69 101 ASP A CA 1
ATOM 822 C C . ASP A 1 101 ? 76.669 23.286 -111.306 1.00 82.69 101 ASP A C 1
ATOM 824 O O . ASP A 1 101 ? 76.392 22.964 -110.153 1.00 82.69 101 ASP A O 1
ATOM 828 N N . VAL A 1 102 ? 75.836 24.035 -112.044 1.00 84.50 102 VAL A N 1
ATOM 829 C CA . VAL A 1 102 ? 74.526 24.521 -111.562 1.00 84.50 102 VAL A CA 1
ATOM 830 C C . VAL A 1 102 ? 73.580 23.358 -111.246 1.00 84.50 102 VAL A C 1
ATOM 832 O O . VAL A 1 102 ? 72.878 23.404 -110.240 1.00 84.50 102 VAL A O 1
ATOM 835 N N . GLY A 1 103 ? 73.574 22.301 -112.064 1.00 86.38 103 GLY A N 1
ATOM 836 C CA . GLY A 1 103 ? 72.790 21.092 -111.794 1.00 86.38 103 GLY A CA 1
ATOM 837 C C . GLY A 1 103 ? 73.230 20.381 -110.512 1.00 86.38 103 GLY A C 1
ATOM 838 O O . GLY A 1 103 ? 72.394 20.016 -109.693 1.00 86.38 103 GLY A O 1
ATOM 839 N N . LEU A 1 104 ? 74.541 20.255 -110.288 1.00 86.25 104 LEU A N 1
ATOM 840 C CA . LEU A 1 104 ? 75.095 19.663 -109.068 1.00 86.25 104 LEU A CA 1
ATOM 841 C C . LEU A 1 104 ? 74.813 20.514 -107.820 1.00 86.25 104 LEU A C 1
ATOM 843 O O . LEU A 1 104 ? 74.591 19.961 -106.743 1.00 86.25 104 LEU A O 1
ATOM 847 N N . GLU A 1 105 ? 74.834 21.843 -107.935 1.00 86.25 105 GLU A N 1
ATOM 848 C CA . GLU A 1 105 ? 74.459 22.749 -106.842 1.00 86.25 105 GLU A CA 1
ATOM 849 C C . GLU A 1 105 ? 72.960 22.684 -106.524 1.00 86.25 105 GLU A C 1
ATOM 851 O O . GLU A 1 105 ? 72.589 22.640 -105.350 1.00 86.25 105 GLU A O 1
ATOM 856 N N . GLU A 1 106 ? 72.104 22.612 -107.545 1.00 87.50 106 GLU A N 1
ATOM 857 C CA . GLU A 1 106 ? 70.661 22.440 -107.373 1.00 87.50 106 GLU A CA 1
ATOM 858 C C . GLU A 1 106 ? 70.336 21.089 -106.718 1.00 87.50 106 GLU A C 1
ATOM 860 O O . GLU A 1 106 ? 69.586 21.050 -105.744 1.00 87.50 106 GLU A O 1
ATOM 865 N N . ASP A 1 107 ? 70.967 19.998 -107.160 1.00 87.50 107 ASP A N 1
ATOM 866 C CA . ASP A 1 107 ? 70.806 18.671 -106.553 1.00 87.50 107 ASP A CA 1
ATOM 867 C C . ASP A 1 107 ? 71.274 18.649 -105.092 1.00 87.50 107 ASP A C 1
ATOM 869 O O . ASP A 1 107 ? 70.639 18.024 -104.238 1.00 87.50 107 ASP A O 1
ATOM 873 N N . ARG A 1 108 ? 72.371 19.345 -104.763 1.00 90.00 108 ARG A N 1
ATOM 874 C CA . ARG A 1 108 ? 72.810 19.510 -103.367 1.00 90.00 108 ARG A CA 1
ATOM 875 C C . ARG A 1 108 ? 71.776 20.266 -102.550 1.00 90.00 108 ARG A C 1
ATOM 877 O O . ARG A 1 108 ? 71.407 19.785 -101.487 1.00 90.00 108 ARG A O 1
ATOM 884 N N . ARG A 1 109 ? 71.255 21.384 -103.062 1.00 91.25 109 ARG A N 1
ATOM 885 C CA . ARG A 1 109 ? 70.217 22.160 -102.374 1.00 91.25 109 ARG A CA 1
ATOM 886 C C . ARG A 1 109 ? 68.958 21.332 -102.137 1.00 91.25 109 ARG A C 1
ATOM 888 O O . ARG A 1 109 ? 68.418 21.358 -101.039 1.00 91.25 109 ARG A O 1
ATOM 895 N N . VAL A 1 110 ? 68.504 20.571 -103.132 1.00 91.88 110 VAL A N 1
ATOM 896 C CA . VAL A 1 110 ? 67.330 19.694 -102.998 1.00 91.88 110 VAL A CA 1
ATOM 897 C C . VAL A 1 110 ? 67.574 18.603 -101.955 1.00 91.88 110 VAL A C 1
ATOM 899 O O . VAL A 1 110 ? 66.687 18.324 -101.146 1.00 91.88 110 VAL A O 1
ATOM 902 N N . ASN A 1 111 ? 68.768 18.004 -101.937 1.00 91.12 111 ASN A N 1
ATOM 903 C CA . ASN A 1 111 ? 69.137 17.007 -100.933 1.00 91.12 111 ASN A CA 1
ATOM 904 C C . ASN A 1 111 ? 69.235 17.610 -99.524 1.00 91.12 111 ASN A C 1
ATOM 906 O O . ASN A 1 111 ? 68.732 17.004 -98.578 1.00 91.12 111 ASN A O 1
ATOM 910 N N . ASP A 1 112 ? 69.812 18.802 -99.381 1.00 92.31 112 ASP A N 1
ATOM 911 C CA . ASP A 1 112 ? 69.908 19.519 -98.107 1.00 92.31 112 ASP A CA 1
ATOM 912 C C . ASP A 1 112 ? 68.518 19.930 -97.595 1.00 92.31 112 ASP A C 1
ATOM 914 O O . ASP A 1 112 ? 68.193 19.691 -96.431 1.00 92.31 112 ASP A O 1
ATOM 918 N N . ASP A 1 113 ? 67.643 20.438 -98.470 1.00 93.62 113 ASP A N 1
ATOM 919 C CA . ASP A 1 113 ? 66.245 20.745 -98.151 1.00 93.62 113 ASP A CA 1
ATOM 920 C C . ASP A 1 113 ? 65.470 19.484 -97.732 1.00 93.62 113 ASP A C 1
ATOM 922 O O . ASP A 1 113 ? 64.660 19.516 -96.799 1.00 93.62 113 ASP A O 1
ATOM 926 N N . ALA A 1 114 ? 65.690 18.354 -98.414 1.00 93.50 114 ALA A N 1
ATOM 927 C CA . ALA A 1 114 ? 65.074 17.075 -98.068 1.00 93.50 114 ALA A CA 1
ATOM 928 C C . ALA A 1 114 ? 65.580 16.555 -96.713 1.00 93.50 114 ALA A C 1
ATOM 930 O O . ALA A 1 114 ? 64.780 16.098 -95.890 1.00 93.50 114 ALA A O 1
ATOM 931 N N . LEU A 1 115 ? 66.883 16.680 -96.447 1.00 94.56 115 LEU A N 1
ATOM 932 C CA . LEU A 1 115 ? 67.490 16.326 -95.169 1.00 94.56 115 LEU A CA 1
ATOM 933 C C . LEU A 1 115 ? 66.940 17.202 -94.040 1.00 94.56 115 LEU A C 1
ATOM 935 O O . LEU A 1 115 ? 66.538 16.673 -93.005 1.00 94.56 115 LEU A O 1
ATOM 939 N N . GLN A 1 116 ? 66.845 18.516 -94.248 1.00 95.75 116 GLN A N 1
ATOM 940 C CA . GLN A 1 116 ? 66.295 19.449 -93.268 1.00 95.75 116 GLN A CA 1
ATOM 941 C C . GLN A 1 116 ? 64.824 19.140 -92.962 1.00 95.75 116 GLN A C 1
ATOM 943 O O . GLN A 1 116 ? 64.433 19.098 -91.794 1.00 95.75 116 GLN A O 1
ATOM 948 N N . LYS A 1 117 ? 64.007 18.857 -93.987 1.00 95.56 117 LYS A N 1
ATOM 949 C CA . LYS A 1 117 ? 62.610 18.425 -93.803 1.00 95.56 117 LYS A CA 1
ATOM 950 C C . LYS A 1 117 ? 62.522 17.114 -93.026 1.00 95.56 117 LYS A C 1
ATOM 952 O O . LYS A 1 117 ? 61.698 17.003 -92.121 1.00 95.56 117 LYS A O 1
ATOM 957 N N . SER A 1 118 ? 63.385 16.145 -93.334 1.00 94.56 118 SER A N 1
ATOM 958 C CA . SER A 1 118 ? 63.445 14.872 -92.611 1.00 94.56 118 SER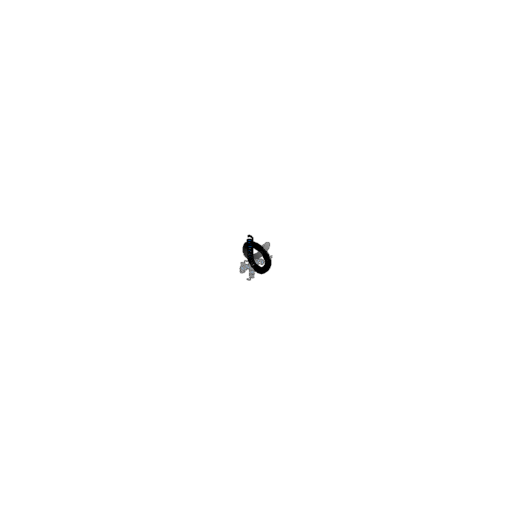 A CA 1
ATOM 959 C C . SER A 1 118 ? 63.851 15.062 -91.149 1.00 94.56 118 SER A C 1
ATOM 961 O O . SER A 1 118 ? 63.255 14.449 -90.267 1.00 94.56 118 SER A O 1
ATOM 963 N N . GLN A 1 119 ? 64.841 15.912 -90.872 1.00 95.62 119 GLN A N 1
ATOM 964 C CA . GLN A 1 119 ? 65.271 16.232 -89.509 1.00 95.62 119 GLN A CA 1
ATOM 965 C C . GLN A 1 119 ? 64.165 16.947 -88.732 1.00 95.62 119 GLN A C 1
ATOM 967 O O . GLN A 1 119 ? 63.903 16.596 -87.585 1.00 95.62 119 GLN A O 1
ATOM 972 N N . HIS A 1 120 ? 63.475 17.903 -89.358 1.00 96.31 120 HIS A N 1
ATOM 973 C CA . HIS A 1 120 ? 62.345 18.586 -88.734 1.00 96.31 120 HIS A CA 1
ATOM 974 C C . HIS A 1 120 ? 61.215 17.611 -88.390 1.00 96.31 120 HIS A C 1
ATOM 976 O O . HIS A 1 120 ? 60.737 17.610 -87.257 1.00 96.31 120 HIS A O 1
ATOM 982 N N . LEU A 1 121 ? 60.847 16.729 -89.327 1.00 96.69 121 LEU A N 1
ATOM 983 C CA . LEU A 1 121 ? 59.837 15.700 -89.091 1.00 96.69 121 LEU A CA 1
ATOM 984 C C . LEU A 1 121 ? 60.262 14.742 -87.970 1.00 96.69 121 LEU A C 1
ATOM 986 O O . LEU A 1 121 ? 59.445 14.392 -87.123 1.00 96.69 121 LEU A O 1
ATOM 990 N N . TYR A 1 122 ? 61.535 14.340 -87.936 1.00 96.31 122 TYR A N 1
ATOM 991 C CA . TYR A 1 122 ? 62.061 13.489 -86.872 1.00 96.31 122 TYR A CA 1
ATOM 992 C C . TYR A 1 122 ? 61.961 14.169 -85.501 1.00 96.31 122 TYR A C 1
ATOM 994 O O . TYR A 1 122 ? 61.463 13.560 -84.559 1.00 96.31 122 TYR A O 1
ATOM 1002 N N . LEU A 1 123 ? 62.362 15.440 -85.393 1.00 96.81 123 LEU A N 1
ATOM 1003 C CA . LEU A 1 123 ? 62.259 16.209 -84.149 1.00 96.81 123 LEU A CA 1
ATOM 1004 C C . LEU A 1 123 ? 60.804 16.406 -83.710 1.00 96.81 123 LEU A C 1
ATOM 1006 O O . LEU A 1 123 ? 60.504 16.330 -82.519 1.00 96.81 123 LEU A O 1
ATOM 1010 N N . GLU A 1 124 ? 59.887 16.634 -84.652 1.00 96.88 124 GLU A N 1
ATOM 1011 C CA . GLU A 1 124 ? 58.461 16.740 -84.350 1.00 96.88 124 GLU A CA 1
ATOM 1012 C C . GLU A 1 124 ? 57.896 15.405 -83.845 1.00 96.88 124 GLU A C 1
ATOM 1014 O O . GLU A 1 124 ? 57.192 15.376 -82.833 1.00 96.88 124 GLU A O 1
ATOM 1019 N N . LEU A 1 125 ? 58.231 14.292 -84.506 1.00 96.44 125 LEU A N 1
ATOM 1020 C CA . LEU A 1 125 ? 57.830 12.951 -84.078 1.00 96.44 125 LEU A CA 1
ATOM 1021 C C . LEU A 1 125 ? 58.417 12.594 -82.713 1.00 96.44 125 LEU A C 1
ATOM 1023 O O . LEU A 1 125 ? 57.703 12.058 -81.870 1.00 96.44 125 LEU A O 1
ATOM 1027 N N . GLU A 1 126 ? 59.682 12.928 -82.465 1.00 96.81 126 GLU A N 1
ATOM 1028 C CA . GLU A 1 126 ? 60.329 12.719 -81.173 1.00 96.81 126 GLU A CA 1
ATOM 1029 C C . GLU A 1 126 ? 59.661 13.558 -80.074 1.00 96.81 126 GLU A C 1
ATOM 1031 O O . GLU A 1 126 ? 59.370 13.042 -78.994 1.00 96.81 126 GLU A O 1
ATOM 1036 N N . SER A 1 127 ? 59.346 14.825 -80.356 1.00 96.62 127 SER A N 1
ATOM 1037 C CA . SER A 1 127 ? 58.610 15.701 -79.437 1.00 96.62 127 SER A CA 1
ATOM 1038 C C . SER A 1 127 ? 57.228 15.130 -79.102 1.00 96.62 127 SER A C 1
ATOM 1040 O O . SER A 1 127 ? 56.895 14.959 -77.927 1.00 96.62 127 SER A O 1
ATOM 1042 N N . ARG A 1 128 ? 56.455 14.724 -80.122 1.00 97.38 128 ARG A N 1
ATOM 1043 C CA . ARG A 1 128 ? 55.143 14.079 -79.942 1.00 97.38 128 ARG A CA 1
ATOM 1044 C C . ARG A 1 128 ? 55.253 12.769 -79.164 1.00 97.38 128 ARG A C 1
ATOM 1046 O O . ARG A 1 128 ? 54.405 12.497 -78.321 1.00 97.38 128 ARG A O 1
ATOM 1053 N N . TYR A 1 129 ? 56.285 11.965 -79.417 1.00 97.00 129 TYR A N 1
ATOM 1054 C CA . TYR A 1 129 ? 56.520 10.714 -78.698 1.00 97.00 129 TYR A CA 1
ATOM 1055 C C . TYR A 1 129 ? 56.819 10.956 -77.214 1.00 97.00 129 TYR A C 1
ATOM 1057 O O . TYR A 1 129 ? 56.259 10.270 -76.355 1.00 97.00 129 TYR A O 1
ATOM 1065 N N . ARG A 1 130 ? 57.650 11.955 -76.889 1.00 97.12 130 ARG A N 1
ATOM 1066 C CA . ARG A 1 130 ? 57.915 12.349 -75.497 1.00 97.12 130 ARG A CA 1
ATOM 1067 C C . ARG A 1 130 ? 56.646 12.845 -74.809 1.00 97.12 130 ARG A C 1
ATOM 1069 O O . ARG A 1 130 ? 56.353 12.403 -73.704 1.00 97.12 130 ARG A O 1
ATOM 1076 N N . GLU A 1 131 ? 55.861 13.696 -75.468 1.00 97.44 131 GLU A N 1
ATOM 1077 C CA . GLU A 1 131 ? 54.592 14.192 -74.920 1.00 97.44 131 GLU A CA 1
ATOM 1078 C C . GLU A 1 131 ? 53.589 13.052 -74.679 1.00 97.44 131 GLU A C 1
ATOM 1080 O O . GLU A 1 131 ? 52.960 12.987 -73.624 1.00 97.44 131 GLU A O 1
ATOM 1085 N N . GLN A 1 132 ? 53.455 12.118 -75.626 1.00 96.25 132 GLN A N 1
ATOM 1086 C CA . GLN A 1 132 ? 52.603 10.939 -75.453 1.00 96.25 132 GLN A CA 1
ATOM 1087 C C . GLN A 1 132 ? 53.092 10.031 -74.323 1.00 96.25 132 GLN A C 1
ATOM 1089 O O . GLN A 1 132 ? 52.269 9.502 -73.578 1.00 96.25 132 GLN A O 1
ATOM 1094 N N . SER A 1 133 ? 54.408 9.870 -74.171 1.00 97.44 133 SER A N 1
ATOM 1095 C CA . SER A 1 133 ? 54.995 9.081 -73.083 1.00 97.44 133 SER A CA 1
ATOM 1096 C C . SER A 1 133 ? 54.691 9.704 -71.721 1.00 97.44 133 SER A C 1
ATOM 1098 O O . SER A 1 133 ? 54.232 8.995 -70.830 1.00 97.44 133 SER A O 1
ATOM 1100 N N . LEU A 1 134 ? 54.832 11.029 -71.590 1.00 97.62 134 LEU A N 1
ATOM 1101 C CA . LEU A 1 134 ? 54.471 11.757 -70.369 1.00 97.62 134 LEU A CA 1
ATOM 1102 C C . LEU A 1 134 ? 52.978 11.614 -70.047 1.00 97.62 134 LEU A C 1
ATOM 1104 O O . LEU A 1 134 ? 52.627 11.234 -68.936 1.00 97.62 134 LEU A O 1
ATOM 1108 N N . LYS A 1 135 ? 52.089 11.810 -71.031 1.00 97.75 135 LYS A N 1
ATOM 1109 C CA . LYS A 1 135 ? 50.638 11.616 -70.836 1.00 97.75 135 LYS A CA 1
ATOM 1110 C C . LYS A 1 135 ? 50.290 10.185 -70.421 1.00 97.75 135 LYS A C 1
ATOM 1112 O O . LYS A 1 135 ? 49.376 9.972 -69.625 1.00 97.75 135 LYS A O 1
ATOM 1117 N N . LEU A 1 136 ? 50.996 9.192 -70.963 1.00 97.38 136 LEU A N 1
ATOM 1118 C CA . LEU A 1 136 ? 50.811 7.792 -70.589 1.00 97.38 136 LEU A CA 1
ATOM 1119 C C . LEU A 1 136 ? 51.269 7.530 -69.149 1.00 97.38 136 LEU A C 1
ATOM 1121 O O . LEU A 1 136 ? 50.602 6.789 -68.429 1.00 97.38 136 LEU A O 1
ATOM 1125 N N . GLU A 1 137 ? 52.389 8.115 -68.728 1.00 97.62 137 GLU A N 1
ATOM 1126 C CA . GLU A 1 137 ? 52.882 8.031 -67.350 1.00 97.62 137 GLU A CA 1
ATOM 1127 C C . GLU A 1 137 ? 51.918 8.703 -66.367 1.00 97.62 137 GLU A C 1
ATOM 1129 O O . GLU A 1 137 ? 51.485 8.048 -65.420 1.00 97.62 137 GLU A O 1
ATOM 1134 N N . GLU A 1 138 ? 51.470 9.929 -66.650 1.00 97.56 138 GLU A N 1
ATOM 1135 C CA . GLU A 1 138 ? 50.464 10.639 -65.848 1.00 97.56 138 GLU A CA 1
ATOM 1136 C C . GLU A 1 138 ? 49.166 9.829 -65.720 1.00 97.56 138 GLU A C 1
ATOM 1138 O O . GLU A 1 138 ? 48.626 9.661 -64.625 1.00 97.56 138 GLU A O 1
ATOM 1143 N N . SER A 1 139 ? 48.674 9.256 -66.824 1.00 96.56 139 SER A N 1
ATOM 1144 C CA . SER A 1 139 ? 47.477 8.409 -66.806 1.00 96.56 139 SER A CA 1
ATOM 1145 C C . SER A 1 139 ? 47.680 7.131 -65.980 1.00 96.56 139 SER A C 1
ATOM 1147 O O . SER A 1 139 ? 46.774 6.715 -65.255 1.00 96.56 139 SER A O 1
ATOM 1149 N N . ARG A 1 140 ? 48.870 6.517 -66.029 1.00 97.62 140 ARG A N 1
ATOM 1150 C CA . ARG A 1 140 ? 49.213 5.349 -65.198 1.00 97.62 140 ARG A CA 1
ATOM 1151 C C . ARG A 1 140 ? 49.284 5.698 -63.715 1.00 97.62 140 ARG A C 1
ATOM 1153 O O . ARG A 1 140 ? 48.873 4.884 -62.889 1.00 97.62 140 ARG A O 1
ATOM 1160 N N . GLU A 1 141 ? 49.802 6.869 -63.363 1.00 97.50 141 GLU A N 1
ATOM 1161 C CA . GLU A 1 141 ? 49.821 7.349 -61.979 1.00 97.50 141 GLU A CA 1
ATOM 1162 C C . GLU A 1 141 ? 48.409 7.622 -61.461 1.00 97.50 141 GLU A C 1
ATOM 1164 O O . GLU A 1 141 ? 48.052 7.143 -60.384 1.00 97.50 141 GLU A O 1
ATOM 1169 N N . GLN A 1 142 ? 47.571 8.291 -62.259 1.00 97.62 142 GLN A N 1
ATOM 1170 C CA . GLN A 1 142 ? 46.158 8.500 -61.936 1.00 97.62 142 GLN A CA 1
ATOM 1171 C C . GLN A 1 142 ? 45.416 7.173 -61.755 1.00 97.62 142 GLN A C 1
ATOM 1173 O O . GLN A 1 142 ? 44.658 7.018 -60.801 1.00 97.62 142 GLN A O 1
ATOM 1178 N N . PHE A 1 143 ? 45.667 6.190 -62.623 1.00 97.56 143 PHE A N 1
ATOM 1179 C CA . PHE A 1 143 ? 45.076 4.861 -62.501 1.00 97.56 143 PHE A CA 1
ATOM 1180 C C . PHE A 1 143 ? 45.461 4.185 -61.178 1.00 97.56 143 PHE A C 1
ATOM 1182 O O . PHE A 1 143 ? 44.583 3.723 -60.455 1.00 97.56 143 PHE A O 1
ATOM 1189 N N . LYS A 1 144 ? 46.747 4.205 -60.800 1.00 97.88 144 LYS A N 1
ATOM 1190 C CA . LYS A 1 144 ? 47.208 3.668 -59.505 1.00 97.88 144 LYS A CA 1
ATOM 1191 C C . LYS A 1 144 ? 46.590 4.402 -58.313 1.00 97.88 144 LYS A C 1
ATOM 1193 O O . LYS A 1 144 ? 46.251 3.767 -57.316 1.00 97.88 144 LYS A O 1
ATOM 1198 N N . ALA A 1 145 ? 46.439 5.725 -58.401 1.00 97.50 145 ALA A N 1
ATOM 1199 C CA . ALA A 1 145 ? 45.798 6.519 -57.356 1.00 97.50 145 ALA A CA 1
ATOM 1200 C C . ALA A 1 145 ? 44.318 6.134 -57.186 1.00 97.50 145 ALA A C 1
ATOM 1202 O O . ALA A 1 145 ? 43.873 5.892 -56.064 1.00 97.50 145 ALA A O 1
ATOM 1203 N N . LEU A 1 146 ? 43.584 5.986 -58.294 1.00 97.38 146 LEU A N 1
ATOM 1204 C CA . LEU A 1 146 ? 42.192 5.530 -58.285 1.00 97.38 146 LEU A CA 1
ATOM 1205 C C . LEU A 1 146 ? 42.060 4.091 -57.771 1.00 97.38 146 LEU A C 1
ATOM 1207 O O . LEU A 1 146 ? 41.142 3.794 -57.011 1.00 97.38 146 LEU A O 1
ATOM 1211 N N . GLU A 1 147 ? 42.976 3.187 -58.125 1.00 97.69 147 GLU A N 1
ATOM 1212 C CA . GLU A 1 147 ? 42.992 1.825 -57.577 1.00 97.69 147 GLU A CA 1
ATOM 1213 C C . GLU A 1 147 ? 43.190 1.816 -56.055 1.00 97.69 147 GLU A C 1
ATOM 1215 O O . GLU A 1 147 ? 42.505 1.070 -55.347 1.00 97.69 147 GLU A O 1
ATOM 1220 N N . ALA A 1 148 ? 44.082 2.667 -55.538 1.00 97.56 148 ALA A N 1
ATOM 1221 C CA . ALA A 1 148 ? 44.289 2.825 -54.102 1.00 97.56 148 ALA A CA 1
ATOM 1222 C C . ALA A 1 148 ? 43.038 3.388 -53.407 1.00 97.56 148 ALA A C 1
ATOM 1224 O O . ALA A 1 148 ? 42.632 2.873 -52.363 1.00 97.56 148 ALA A O 1
ATOM 1225 N N . GLU A 1 149 ? 42.379 4.386 -54.001 1.00 97.81 149 GLU A N 1
ATOM 1226 C CA . GLU A 1 149 ? 41.122 4.933 -53.486 1.00 97.81 149 GLU A CA 1
ATOM 1227 C C . GLU A 1 149 ? 40.014 3.870 -53.462 1.00 97.81 149 GLU A C 1
ATOM 1229 O O . GLU A 1 149 ? 39.354 3.684 -52.438 1.00 97.81 149 GLU A O 1
ATOM 1234 N N . ILE A 1 150 ? 39.865 3.088 -54.537 1.00 97.75 150 ILE A N 1
ATOM 1235 C CA . ILE A 1 150 ? 38.918 1.967 -54.596 1.00 97.75 150 ILE A CA 1
ATOM 1236 C C . ILE A 1 150 ? 39.209 0.949 -53.486 1.00 97.75 150 ILE A C 1
ATOM 1238 O O . ILE A 1 150 ? 38.275 0.440 -52.861 1.00 97.75 150 ILE A O 1
ATOM 1242 N N . ALA A 1 151 ? 40.479 0.635 -53.218 1.00 97.81 151 ALA A N 1
ATOM 1243 C CA . ALA A 1 151 ? 40.854 -0.286 -52.148 1.00 97.81 151 ALA A CA 1
ATOM 1244 C C . ALA A 1 151 ? 40.482 0.261 -50.757 1.00 97.81 151 ALA A C 1
ATOM 1246 O O . ALA A 1 151 ? 39.901 -0.468 -49.947 1.00 97.81 151 ALA A O 1
ATOM 1247 N N . VAL A 1 152 ? 40.743 1.547 -50.499 1.00 98.19 152 VAL A N 1
ATOM 1248 C CA . VAL A 1 152 ? 40.359 2.218 -49.246 1.00 98.19 152 VAL A CA 1
ATOM 1249 C C . VAL A 1 152 ? 38.840 2.246 -49.086 1.00 98.19 152 VAL A C 1
ATOM 1251 O O . VAL A 1 152 ? 38.333 1.875 -48.028 1.00 98.19 152 VAL A O 1
ATOM 1254 N N . LEU A 1 153 ? 38.094 2.603 -50.133 1.00 97.88 153 LEU A N 1
ATOM 1255 C CA . LEU A 1 153 ? 36.630 2.627 -50.108 1.00 97.88 153 LEU A CA 1
ATOM 1256 C C . LEU A 1 153 ? 36.035 1.236 -49.864 1.00 97.88 153 LEU A C 1
ATOM 1258 O O . LEU A 1 153 ? 35.108 1.103 -49.067 1.00 97.88 153 LEU A O 1
ATOM 1262 N N . LYS A 1 154 ? 36.590 0.184 -50.479 1.00 98.25 154 LYS A N 1
ATOM 1263 C CA . LYS A 1 154 ? 36.184 -1.206 -50.209 1.00 98.25 154 LYS A CA 1
ATOM 1264 C C . LYS A 1 154 ? 36.412 -1.591 -48.748 1.00 98.25 154 LYS A C 1
ATOM 1266 O O . LYS A 1 154 ? 35.540 -2.214 -48.144 1.00 98.25 154 LYS A O 1
ATOM 1271 N N . ASN A 1 155 ? 37.553 -1.208 -48.175 1.00 97.88 155 ASN A N 1
ATOM 1272 C CA . ASN A 1 155 ? 37.845 -1.468 -46.769 1.00 97.88 155 ASN A CA 1
ATOM 1273 C C . ASN A 1 155 ? 36.892 -0.698 -45.840 1.00 97.88 155 ASN A C 1
ATOM 1275 O O . ASN A 1 155 ? 36.309 -1.285 -44.932 1.00 97.88 155 ASN A O 1
ATOM 1279 N N . ASN A 1 156 ? 36.662 0.589 -46.111 1.00 98.00 156 ASN A N 1
ATOM 1280 C CA . ASN A 1 156 ? 35.732 1.417 -45.343 1.00 98.00 156 ASN A CA 1
ATOM 1281 C C . ASN A 1 156 ? 34.306 0.861 -45.403 1.00 98.00 156 ASN A C 1
ATOM 1283 O O . ASN A 1 156 ? 33.648 0.763 -44.372 1.00 98.00 156 ASN A O 1
ATOM 1287 N N . LEU A 1 157 ? 33.849 0.413 -46.576 1.00 97.94 157 LEU A N 1
ATOM 1288 C CA . LEU A 1 157 ? 32.542 -0.225 -46.728 1.00 97.94 157 LEU A CA 1
ATOM 1289 C C . LEU A 1 157 ? 32.435 -1.521 -45.911 1.00 97.94 157 LEU A C 1
ATOM 1291 O O . LEU A 1 157 ? 31.393 -1.789 -45.311 1.00 97.94 157 LEU A O 1
ATOM 1295 N N . ALA A 1 158 ? 33.499 -2.327 -45.865 1.00 97.94 158 ALA A N 1
ATOM 1296 C CA . ALA A 1 158 ? 33.532 -3.545 -45.059 1.00 97.94 158 ALA A CA 1
ATOM 1297 C C . ALA A 1 158 ? 33.489 -3.239 -43.552 1.00 97.94 158 ALA A C 1
ATOM 1299 O O . ALA A 1 158 ? 32.761 -3.906 -42.811 1.00 97.94 158 ALA A O 1
ATOM 1300 N N . ILE A 1 159 ? 34.223 -2.215 -43.101 1.00 98.06 159 ILE A N 1
ATOM 1301 C CA . ILE A 1 159 ? 34.188 -1.736 -41.713 1.00 98.06 159 ILE A CA 1
ATOM 1302 C C . ILE A 1 159 ? 32.782 -1.242 -41.369 1.00 98.06 159 ILE A C 1
ATOM 1304 O O . ILE A 1 159 ? 32.211 -1.724 -40.394 1.00 98.06 159 ILE A O 1
ATOM 1308 N N . GLU A 1 160 ? 32.197 -0.381 -42.201 1.00 97.25 160 GLU A N 1
ATOM 1309 C CA . GLU A 1 160 ? 30.859 0.185 -41.997 1.00 97.25 160 GLU A CA 1
ATOM 1310 C C . GLU A 1 160 ? 29.762 -0.892 -41.997 1.00 97.25 160 GLU A C 1
ATOM 1312 O O . GLU A 1 160 ? 28.821 -0.882 -41.208 1.00 97.25 160 GLU A O 1
ATOM 1317 N N . THR A 1 161 ? 29.902 -1.908 -42.847 1.00 97.69 161 THR A N 1
ATOM 1318 C CA . THR A 1 161 ? 28.990 -3.058 -42.836 1.00 97.69 161 THR A CA 1
ATOM 1319 C C . THR A 1 161 ? 29.091 -3.831 -41.518 1.00 97.69 161 THR A C 1
ATOM 1321 O O . THR A 1 161 ? 28.083 -4.303 -40.990 1.00 97.69 161 THR A O 1
ATOM 1324 N N . ASN A 1 162 ? 30.298 -3.976 -40.968 1.00 97.69 162 ASN A N 1
ATOM 1325 C CA . ASN A 1 162 ? 30.514 -4.678 -39.706 1.00 97.69 162 ASN A CA 1
ATOM 1326 C C . ASN A 1 162 ? 30.053 -3.864 -38.491 1.00 97.69 162 ASN A C 1
ATOM 1328 O O . ASN A 1 162 ? 29.494 -4.455 -37.565 1.00 97.69 162 ASN A O 1
ATOM 1332 N N . THR A 1 163 ? 30.253 -2.544 -38.475 1.00 97.75 163 THR A N 1
ATOM 1333 C CA . THR A 1 163 ? 29.718 -1.661 -37.425 1.00 97.75 163 THR A CA 1
ATOM 1334 C C . THR A 1 163 ? 28.197 -1.708 -37.436 1.00 97.75 163 THR A C 1
ATOM 1336 O O . THR A 1 163 ? 27.601 -2.049 -36.416 1.00 97.75 163 THR A O 1
ATOM 1339 N N . ARG A 1 164 ? 27.572 -1.552 -38.608 1.00 97.50 164 ARG A N 1
ATOM 1340 C CA . ARG A 1 164 ? 26.115 -1.632 -38.758 1.00 97.50 164 ARG A CA 1
ATOM 1341 C C . ARG A 1 164 ? 25.540 -2.980 -38.318 1.00 97.50 164 ARG A C 1
ATOM 1343 O O . ARG A 1 164 ? 24.500 -3.018 -37.669 1.00 97.50 164 ARG A O 1
ATOM 1350 N N . LYS A 1 165 ? 26.218 -4.099 -38.607 1.00 97.94 165 LYS A N 1
ATOM 1351 C CA . LYS A 1 165 ? 25.819 -5.429 -38.101 1.00 97.94 165 LYS A CA 1
ATOM 1352 C C . LYS A 1 165 ? 25.872 -5.515 -36.572 1.00 97.94 165 LYS A C 1
ATOM 1354 O O . LYS A 1 165 ? 24.976 -6.101 -35.969 1.00 97.94 165 LYS A O 1
ATOM 1359 N N . LYS A 1 166 ? 26.908 -4.954 -35.939 1.00 98.06 166 LYS A N 1
ATOM 1360 C CA . LYS A 1 166 ? 27.026 -4.923 -34.470 1.00 98.06 166 LYS A CA 1
ATOM 1361 C C . LYS A 1 166 ? 25.947 -4.046 -33.837 1.00 98.06 166 LYS A C 1
ATOM 1363 O O . LYS A 1 166 ? 25.366 -4.439 -32.830 1.00 98.06 166 LYS A O 1
ATOM 1368 N N . GLU A 1 167 ? 25.665 -2.892 -34.434 1.00 97.19 167 GLU A N 1
ATOM 1369 C CA . GLU A 1 167 ? 24.604 -1.988 -33.986 1.00 97.19 167 GLU A CA 1
ATOM 1370 C C . GLU A 1 167 ? 23.223 -2.628 -34.103 1.00 97.19 167 GLU A C 1
ATOM 1372 O O . GLU A 1 167 ? 22.445 -2.564 -33.157 1.00 97.19 167 GLU A O 1
ATOM 1377 N N . GLU A 1 168 ? 22.938 -3.310 -35.213 1.00 97.50 168 GLU A N 1
ATOM 1378 C CA . GLU A 1 168 ? 21.690 -4.051 -35.404 1.00 97.50 168 GLU A CA 1
ATOM 1379 C C . GLU A 1 168 ? 21.510 -5.128 -34.327 1.00 97.50 168 GLU A C 1
ATOM 1381 O O . GLU A 1 168 ? 20.455 -5.214 -33.700 1.00 97.50 168 GLU A O 1
ATOM 1386 N N . GLN A 1 169 ? 22.560 -5.906 -34.046 1.00 97.75 169 GLN A N 1
ATOM 1387 C CA . GLN A 1 169 ? 22.523 -6.925 -32.996 1.00 97.75 169 GLN A CA 1
ATOM 1388 C C . GLN A 1 169 ? 22.293 -6.309 -31.606 1.00 97.75 169 GLN A C 1
ATOM 1390 O O . GLN A 1 169 ? 21.519 -6.844 -30.807 1.00 97.75 169 GLN A O 1
ATOM 1395 N N . SER A 1 170 ? 22.942 -5.178 -31.319 1.00 97.94 170 SER A N 1
ATOM 1396 C CA . SER A 1 170 ? 22.727 -4.408 -30.089 1.00 97.94 170 SER A CA 1
ATOM 1397 C C . SER A 1 170 ? 21.283 -3.910 -29.989 1.00 97.94 170 SER A C 1
ATOM 1399 O O . SER A 1 170 ? 20.636 -4.108 -28.962 1.00 97.94 170 SER A O 1
ATOM 1401 N N . ARG A 1 171 ? 20.728 -3.363 -31.080 1.00 98.12 171 ARG A N 1
ATOM 1402 C CA . ARG A 1 171 ? 19.337 -2.898 -31.136 1.00 98.12 171 ARG A CA 1
ATOM 1403 C C . ARG A 1 171 ? 18.356 -4.027 -30.839 1.00 98.12 171 ARG A C 1
ATOM 1405 O O . ARG A 1 171 ? 17.497 -3.856 -29.983 1.00 98.12 171 ARG A O 1
ATOM 1412 N N . VAL A 1 172 ? 18.522 -5.189 -31.473 1.00 98.00 172 VAL A N 1
ATOM 1413 C CA . VAL A 1 172 ? 17.676 -6.371 -31.223 1.00 98.00 172 VAL A CA 1
ATOM 1414 C C . VAL A 1 172 ? 17.770 -6.828 -29.764 1.00 98.00 172 VAL A C 1
ATOM 1416 O O . VAL A 1 172 ? 16.764 -7.208 -29.166 1.00 98.00 172 VAL A O 1
ATOM 1419 N N . THR A 1 173 ? 18.961 -6.764 -29.166 1.00 98.06 173 THR A N 1
ATOM 1420 C CA . THR A 1 173 ? 19.172 -7.142 -27.759 1.00 98.06 173 THR A CA 1
ATOM 1421 C C . THR A 1 173 ? 18.431 -6.184 -26.823 1.00 98.06 173 THR A C 1
ATOM 1423 O O . THR A 1 173 ? 17.667 -6.629 -25.969 1.00 98.06 173 THR A O 1
ATOM 1426 N N . ILE A 1 174 ? 18.563 -4.874 -27.048 1.00 97.88 174 ILE A N 1
ATOM 1427 C CA . ILE A 1 174 ? 17.867 -3.836 -26.277 1.00 97.88 174 ILE A CA 1
ATOM 1428 C C . ILE A 1 174 ? 16.345 -3.935 -26.457 1.00 97.88 174 ILE A C 1
ATOM 1430 O O . ILE A 1 174 ? 15.601 -3.797 -25.490 1.00 97.88 174 ILE A O 1
ATOM 1434 N N . GLU A 1 175 ? 15.856 -4.200 -27.671 1.00 98.19 175 GLU A N 1
ATOM 1435 C CA . GLU A 1 175 ? 14.428 -4.421 -27.936 1.00 98.19 175 GLU A CA 1
ATOM 1436 C C . GLU A 1 175 ? 13.893 -5.635 -27.164 1.00 98.19 175 GLU A C 1
ATOM 1438 O O . GLU A 1 175 ? 12.799 -5.576 -26.592 1.00 98.19 175 GLU A O 1
ATOM 1443 N N . HIS A 1 176 ? 14.674 -6.717 -27.093 1.00 98.25 176 HIS A N 1
ATOM 1444 C CA . HIS A 1 176 ? 14.323 -7.898 -26.313 1.00 98.25 176 HIS A CA 1
ATOM 1445 C C . HIS A 1 176 ? 14.279 -7.605 -24.806 1.00 98.25 176 HIS A C 1
ATOM 1447 O O . HIS A 1 176 ? 13.299 -7.955 -24.146 1.00 98.25 176 HIS A O 1
ATOM 1453 N N . GLU A 1 177 ? 15.287 -6.918 -24.265 1.00 97.88 177 GLU A N 1
ATOM 1454 C CA . GLU A 1 177 ? 15.320 -6.491 -22.859 1.00 97.88 177 GLU A CA 1
ATOM 1455 C C . GLU A 1 177 ? 14.149 -5.558 -22.523 1.00 97.88 177 GLU A C 1
ATOM 1457 O O . GLU A 1 177 ? 13.470 -5.749 -21.514 1.00 97.88 177 GLU A O 1
ATOM 1462 N N . LEU A 1 178 ? 13.831 -4.599 -23.399 1.00 98.12 178 LEU A N 1
ATOM 1463 C CA . LEU A 1 178 ? 12.665 -3.726 -23.248 1.00 98.12 178 LEU A CA 1
ATOM 1464 C C . LEU A 1 178 ? 11.355 -4.515 -23.212 1.00 98.12 178 LEU A C 1
ATOM 1466 O O . LEU A 1 178 ? 10.480 -4.215 -22.398 1.00 98.12 178 LEU A O 1
ATOM 1470 N N . ALA A 1 179 ? 11.200 -5.517 -24.078 1.00 98.25 179 ALA A N 1
ATOM 1471 C CA . ALA A 1 179 ? 10.020 -6.375 -24.082 1.00 98.25 179 ALA A CA 1
ATOM 1472 C C . ALA A 1 179 ? 9.903 -7.186 -22.779 1.00 98.25 179 ALA A C 1
ATOM 1474 O O . ALA A 1 179 ? 8.813 -7.276 -22.208 1.00 98.25 179 ALA A O 1
ATOM 1475 N N . GLN A 1 180 ? 11.019 -7.722 -22.274 1.00 98.12 180 GLN A N 1
ATOM 1476 C CA . GLN A 1 180 ? 11.054 -8.420 -20.988 1.00 98.12 180 GLN A CA 1
ATOM 1477 C C . GLN A 1 180 ? 10.703 -7.490 -19.822 1.00 98.12 180 GLN A C 1
ATOM 1479 O O . GLN A 1 180 ? 9.873 -7.853 -18.991 1.00 98.12 180 GLN A O 1
ATOM 1484 N N . LEU A 1 181 ? 11.273 -6.282 -19.780 1.00 98.00 181 LEU A N 1
ATOM 1485 C CA . LEU A 1 181 ? 11.000 -5.296 -18.731 1.00 98.00 181 LEU A CA 1
ATOM 1486 C C . LEU A 1 181 ? 9.540 -4.841 -18.737 1.00 98.00 181 LEU A C 1
ATOM 1488 O O . LEU A 1 181 ? 8.933 -4.737 -17.673 1.00 98.00 181 LEU A O 1
ATOM 1492 N N . ARG A 1 182 ? 8.947 -4.622 -19.917 1.00 98.19 182 ARG A N 1
ATOM 1493 C CA . ARG A 1 182 ? 7.514 -4.305 -20.042 1.00 98.19 182 ARG A CA 1
ATOM 1494 C C . ARG A 1 182 ? 6.645 -5.427 -19.484 1.00 98.19 182 ARG A C 1
ATOM 1496 O O . ARG A 1 182 ? 5.765 -5.160 -18.674 1.00 98.19 182 ARG A O 1
ATOM 1503 N N . LYS A 1 183 ? 6.937 -6.679 -19.848 1.00 98.44 183 LYS A N 1
ATOM 1504 C CA . LYS A 1 183 ? 6.211 -7.838 -19.319 1.00 98.44 183 LYS A CA 1
ATOM 1505 C C . LYS A 1 183 ? 6.361 -7.959 -17.800 1.00 98.44 183 LYS A C 1
ATOM 1507 O O . LYS A 1 183 ? 5.365 -8.121 -17.107 1.00 98.44 183 LYS A O 1
ATOM 1512 N N . ALA A 1 184 ? 7.583 -7.837 -17.280 1.00 98.25 184 ALA A N 1
ATOM 1513 C CA . ALA A 1 184 ? 7.848 -7.900 -15.845 1.00 98.25 184 ALA A CA 1
ATOM 1514 C C . ALA A 1 184 ? 7.119 -6.786 -15.077 1.00 98.25 184 ALA A C 1
ATOM 1516 O O . ALA A 1 184 ? 6.570 -7.032 -14.005 1.00 98.25 184 ALA A O 1
ATOM 1517 N N . HIS A 1 185 ? 7.072 -5.577 -15.639 1.00 98.31 185 HIS A N 1
ATOM 1518 C CA . HIS A 1 185 ? 6.310 -4.464 -15.085 1.00 98.31 185 HIS A CA 1
ATOM 1519 C C . HIS A 1 185 ? 4.802 -4.753 -15.067 1.00 98.31 185 HIS A C 1
ATOM 1521 O O . HIS A 1 185 ? 4.151 -4.537 -14.045 1.00 98.31 185 HIS A O 1
ATOM 1527 N N . ASP A 1 186 ? 4.241 -5.265 -16.164 1.00 98.38 186 ASP A N 1
ATOM 1528 C CA . ASP A 1 186 ? 2.814 -5.590 -16.248 1.00 98.38 186 ASP A CA 1
ATOM 1529 C C . ASP A 1 186 ? 2.424 -6.729 -15.293 1.00 98.38 186 ASP A C 1
ATOM 1531 O O . ASP A 1 186 ? 1.397 -6.644 -14.613 1.00 98.38 186 ASP A O 1
ATOM 1535 N N . ASP A 1 187 ? 3.274 -7.751 -15.167 1.00 98.06 187 ASP A N 1
ATOM 1536 C CA . ASP A 1 187 ? 3.103 -8.841 -14.204 1.00 98.06 187 ASP A CA 1
ATOM 1537 C C . ASP A 1 187 ? 3.180 -8.315 -12.758 1.00 98.06 187 ASP A C 1
ATOM 1539 O O . ASP A 1 187 ? 2.313 -8.629 -11.938 1.00 98.06 187 ASP A O 1
ATOM 1543 N N . ALA A 1 188 ? 4.153 -7.451 -12.443 1.00 97.88 188 ALA A N 1
ATOM 1544 C CA . ALA A 1 188 ? 4.282 -6.830 -11.123 1.00 97.88 188 ALA A CA 1
ATOM 1545 C C . ALA A 1 188 ? 3.066 -5.959 -10.775 1.00 97.88 188 ALA A C 1
ATOM 1547 O O . ALA A 1 188 ? 2.529 -6.060 -9.670 1.00 97.88 188 ALA A O 1
ATOM 1548 N N . LYS A 1 189 ? 2.586 -5.153 -11.730 1.00 98.50 189 LYS A N 1
ATOM 1549 C CA . LYS A 1 189 ? 1.374 -4.344 -11.574 1.00 98.50 189 LYS A CA 1
ATOM 1550 C C . LYS A 1 189 ? 0.156 -5.226 -11.301 1.00 98.50 189 LYS A C 1
ATOM 1552 O O . LYS A 1 189 ? -0.591 -4.961 -10.364 1.00 98.50 189 LYS A O 1
ATOM 1557 N N . ARG A 1 190 ? -0.016 -6.313 -12.060 1.00 98.31 190 ARG A N 1
ATOM 1558 C CA . ARG A 1 190 ? -1.118 -7.264 -11.865 1.00 98.31 190 ARG A CA 1
ATOM 1559 C C . ARG A 1 190 ? -1.076 -7.924 -10.485 1.00 98.31 190 ARG A C 1
ATOM 1561 O O . ARG A 1 190 ? -2.120 -8.044 -9.847 1.00 98.31 190 ARG A O 1
ATOM 1568 N N . VAL A 1 191 ? 0.101 -8.352 -10.025 1.00 98.12 191 VAL A N 1
ATOM 1569 C CA . VAL A 1 191 ? 0.279 -8.953 -8.691 1.00 98.12 191 VAL A CA 1
ATOM 1570 C C . VAL A 1 191 ? -0.019 -7.93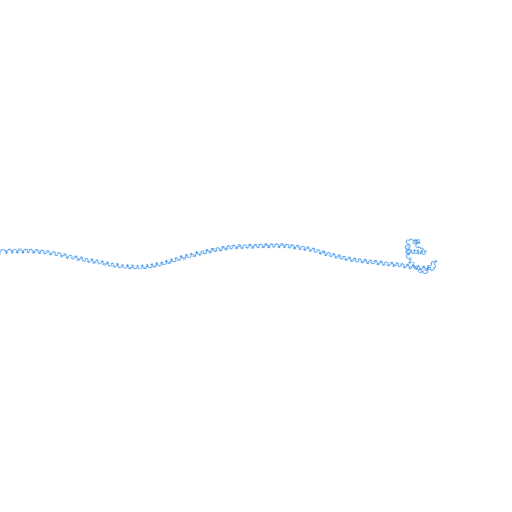7 -7.589 1.00 98.12 191 VAL A C 1
ATOM 1572 O O . VAL A 1 191 ? -0.695 -8.272 -6.619 1.00 98.12 191 VAL A O 1
ATOM 1575 N N . PHE A 1 192 ? 0.439 -6.695 -7.743 1.00 97.94 192 PHE A N 1
ATOM 1576 C CA . PHE A 1 192 ? 0.166 -5.620 -6.793 1.00 97.94 192 PHE A CA 1
ATOM 1577 C C . PHE A 1 192 ? -1.331 -5.295 -6.702 1.00 97.94 192 PHE A C 1
ATOM 1579 O O . PHE A 1 192 ? -1.888 -5.287 -5.604 1.00 97.94 192 PHE A O 1
ATOM 1586 N N . ASP A 1 193 ? -2.005 -5.122 -7.842 1.00 98.25 193 ASP A N 1
ATOM 1587 C CA . ASP A 1 193 ? -3.450 -4.872 -7.893 1.00 98.25 193 ASP A CA 1
ATOM 1588 C C . ASP A 1 193 ? -4.249 -6.034 -7.281 1.00 98.25 193 ASP A C 1
ATOM 1590 O O . ASP A 1 193 ? -5.250 -5.817 -6.593 1.00 98.25 193 ASP A O 1
ATOM 1594 N N . GLN A 1 194 ? -3.809 -7.276 -7.507 1.00 98.06 194 GLN A N 1
ATOM 1595 C CA . GLN A 1 194 ? -4.419 -8.454 -6.895 1.00 98.06 194 GLN A CA 1
ATOM 1596 C C . GLN A 1 194 ? -4.230 -8.455 -5.373 1.00 98.06 194 GLN A C 1
ATOM 1598 O O . GLN A 1 194 ? -5.200 -8.649 -4.645 1.00 98.06 194 GLN A O 1
ATOM 1603 N N . ARG A 1 195 ? -3.018 -8.157 -4.889 1.00 98.12 195 ARG A N 1
ATOM 1604 C CA . ARG A 1 195 ? -2.726 -8.057 -3.454 1.00 98.12 195 ARG A CA 1
ATOM 1605 C C . ARG A 1 195 ? -3.575 -6.986 -2.773 1.00 98.12 195 ARG A C 1
ATOM 1607 O O . ARG A 1 195 ? -4.119 -7.256 -1.710 1.00 98.12 195 ARG A O 1
ATOM 1614 N N . ILE A 1 196 ? -3.741 -5.816 -3.395 1.00 98.12 196 ILE A N 1
ATOM 1615 C CA . ILE A 1 196 ? -4.626 -4.762 -2.875 1.00 98.12 196 ILE A CA 1
ATOM 1616 C C . ILE A 1 196 ? -6.064 -5.269 -2.759 1.00 98.12 196 ILE A C 1
ATOM 1618 O O . ILE A 1 196 ? -6.705 -5.052 -1.734 1.00 98.12 196 ILE A O 1
ATOM 1622 N N . LYS A 1 197 ? -6.584 -5.952 -3.786 1.00 98.12 197 LYS A N 1
ATOM 1623 C CA . LYS A 1 197 ? -7.950 -6.499 -3.749 1.00 98.12 197 LYS A CA 1
ATOM 1624 C C . LYS A 1 197 ? -8.122 -7.538 -2.643 1.00 98.12 197 LYS A C 1
ATOM 1626 O O . LYS A 1 197 ? -9.150 -7.528 -1.970 1.00 98.12 197 LYS A O 1
ATOM 1631 N N . ASP A 1 198 ? -7.140 -8.413 -2.454 1.00 97.81 198 ASP A N 1
ATOM 1632 C CA . ASP A 1 198 ? -7.183 -9.446 -1.416 1.00 97.81 198 ASP A CA 1
ATOM 1633 C C . ASP A 1 198 ? -7.076 -8.834 -0.011 1.00 97.81 198 ASP A C 1
ATOM 1635 O O . ASP A 1 198 ? -7.831 -9.208 0.884 1.00 97.81 198 ASP A O 1
ATOM 1639 N N . GLU A 1 199 ? -6.226 -7.823 0.172 1.00 97.69 199 GLU A N 1
ATOM 1640 C CA . GLU A 1 199 ? -6.095 -7.084 1.432 1.00 97.69 199 GLU A CA 1
ATOM 1641 C C . GLU A 1 199 ? -7.367 -6.288 1.766 1.00 97.69 199 GLU A C 1
ATOM 1643 O O . GLU A 1 199 ? -7.832 -6.310 2.905 1.00 97.69 199 GLU A O 1
ATOM 1648 N N . GLN A 1 200 ? -8.003 -5.665 0.767 1.00 97.50 200 GLN A N 1
ATOM 1649 C CA . GLN A 1 200 ? -9.309 -5.020 0.927 1.00 97.50 200 GLN A CA 1
ATOM 1650 C C . GLN A 1 200 ? -10.395 -6.017 1.345 1.00 97.50 200 GLN A C 1
ATOM 1652 O O . GLN A 1 200 ? -11.180 -5.717 2.245 1.00 97.50 200 GLN A O 1
ATOM 1657 N N . ARG A 1 201 ? -10.443 -7.209 0.732 1.00 97.38 201 ARG A N 1
ATOM 1658 C CA . ARG A 1 201 ? -11.383 -8.272 1.129 1.00 97.38 201 ARG A CA 1
ATOM 1659 C C . ARG A 1 201 ? -11.137 -8.724 2.562 1.00 97.38 201 ARG A C 1
ATOM 1661 O O . ARG A 1 201 ? -12.075 -8.744 3.350 1.00 97.38 201 ARG A O 1
ATOM 1668 N N . HIS A 1 202 ? -9.883 -8.998 2.912 1.00 97.81 202 HIS A N 1
ATOM 1669 C CA . HIS A 1 202 ? -9.507 -9.407 4.262 1.00 97.81 202 HIS A CA 1
ATOM 1670 C C . HIS A 1 202 ? -9.867 -8.338 5.308 1.00 97.81 202 HIS A C 1
ATOM 1672 O O . HIS A 1 202 ? -10.391 -8.659 6.372 1.00 97.81 202 HIS A O 1
ATOM 1678 N N . MET A 1 203 ? -9.648 -7.053 5.009 1.00 97.12 203 MET A N 1
ATOM 1679 C CA . MET A 1 203 ? -10.046 -5.952 5.892 1.00 97.12 203 MET A CA 1
ATOM 1680 C C . MET A 1 203 ? -11.570 -5.876 6.062 1.00 97.12 203 MET A C 1
ATOM 1682 O O . MET A 1 203 ? -12.047 -5.700 7.180 1.00 97.12 203 MET A O 1
ATOM 1686 N N . MET A 1 204 ? -12.341 -6.047 4.985 1.00 97.00 204 MET A N 1
ATOM 1687 C CA . MET A 1 204 ? -13.807 -6.081 5.056 1.00 97.00 204 MET A CA 1
ATOM 1688 C C . MET A 1 204 ? -14.321 -7.274 5.873 1.00 97.00 204 MET A C 1
ATOM 1690 O O . MET A 1 204 ? -15.253 -7.114 6.656 1.00 97.00 204 MET A O 1
ATOM 1694 N N . GLU A 1 205 ? -13.707 -8.452 5.737 1.00 97.19 205 GLU A N 1
ATOM 1695 C CA . GLU A 1 205 ? -14.026 -9.635 6.549 1.00 97.19 205 GLU A CA 1
ATOM 1696 C C . GLU A 1 205 ? -13.695 -9.416 8.033 1.00 97.19 205 GLU A C 1
ATOM 1698 O O . GLU A 1 205 ? -14.498 -9.762 8.902 1.00 97.19 205 GLU A O 1
ATOM 1703 N N . ALA A 1 206 ? -12.553 -8.788 8.331 1.00 97.62 206 ALA A N 1
ATOM 1704 C CA . ALA A 1 206 ? -12.175 -8.423 9.693 1.00 97.62 206 ALA A CA 1
ATOM 1705 C C . ALA A 1 206 ? -13.174 -7.429 10.309 1.00 97.62 206 ALA A C 1
ATOM 1707 O O . ALA A 1 206 ? -13.647 -7.654 11.420 1.00 97.62 206 ALA A O 1
ATOM 1708 N N . ILE A 1 207 ? -13.561 -6.383 9.569 1.00 97.69 207 ILE A N 1
ATOM 1709 C CA . ILE A 1 207 ? -14.582 -5.420 10.011 1.00 97.69 207 ILE A CA 1
ATOM 1710 C C . ILE A 1 207 ? -15.918 -6.128 10.254 1.00 97.69 207 ILE A C 1
ATOM 1712 O O . ILE A 1 207 ? -16.528 -5.925 11.299 1.00 97.69 207 ILE A O 1
ATOM 1716 N N . ALA A 1 208 ? -16.361 -6.996 9.340 1.00 96.75 208 ALA A N 1
ATOM 1717 C CA . ALA A 1 208 ? -17.613 -7.732 9.499 1.00 96.75 208 ALA A CA 1
ATOM 1718 C C . ALA A 1 208 ? -17.613 -8.613 10.762 1.00 96.75 208 ALA A C 1
ATOM 1720 O O . ALA A 1 208 ? -18.624 -8.689 11.462 1.00 96.75 208 ALA A O 1
ATOM 1721 N N . LYS A 1 209 ? -16.481 -9.249 11.087 1.00 97.94 209 LYS A N 1
ATOM 1722 C CA . LYS A 1 209 ? -16.324 -10.024 12.324 1.00 97.94 209 LYS A CA 1
ATOM 1723 C C . LYS A 1 209 ? -16.417 -9.136 13.569 1.00 97.94 209 LYS A C 1
ATOM 1725 O O . LYS A 1 209 ? -17.203 -9.435 14.466 1.00 97.94 209 LYS A O 1
ATOM 1730 N N . GLU A 1 210 ? -15.687 -8.024 13.596 1.00 97.12 210 GLU A N 1
ATOM 1731 C CA . GLU A 1 210 ? -15.726 -7.062 14.707 1.00 97.12 210 GLU A CA 1
ATOM 1732 C C . GLU A 1 210 ? -17.117 -6.424 14.879 1.00 97.12 210 GLU A C 1
ATOM 1734 O O . GLU A 1 210 ? -17.559 -6.160 15.999 1.00 97.12 210 GLU A O 1
ATOM 1739 N N . GLU A 1 211 ? -17.867 -6.212 13.792 1.00 97.25 211 GLU A N 1
ATOM 1740 C CA . GLU A 1 211 ? -19.258 -5.753 13.855 1.00 97.25 211 GLU A CA 1
ATOM 1741 C C . GLU A 1 211 ? -20.181 -6.784 14.515 1.00 97.25 211 GLU A C 1
ATOM 1743 O O . GLU A 1 211 ? -21.051 -6.410 15.312 1.00 97.25 211 GLU A O 1
ATOM 1748 N N . VAL A 1 212 ? -20.009 -8.073 14.201 1.00 98.00 212 VAL A N 1
ATOM 1749 C CA . VAL A 1 212 ? -20.755 -9.165 14.844 1.00 98.00 212 VAL A CA 1
ATOM 1750 C C . VAL A 1 212 ? -20.437 -9.213 16.338 1.00 98.00 212 VAL A C 1
ATOM 1752 O O . VAL A 1 212 ? -21.367 -9.232 17.149 1.00 98.00 212 VAL A O 1
ATOM 1755 N N . ASP A 1 213 ? -19.159 -9.138 16.708 1.00 97.50 213 ASP A N 1
ATOM 1756 C CA . ASP A 1 213 ? -18.721 -9.135 18.107 1.00 97.50 213 ASP A CA 1
ATOM 1757 C C . ASP A 1 213 ? -19.241 -7.895 18.852 1.00 97.50 213 ASP A C 1
ATOM 1759 O O . ASP A 1 213 ? -19.790 -8.001 19.950 1.00 97.50 213 ASP A O 1
ATOM 1763 N N . THR A 1 214 ? -19.202 -6.717 18.226 1.00 97.44 214 THR A N 1
ATOM 1764 C CA . THR A 1 214 ? -19.765 -5.479 18.790 1.00 97.44 214 THR A CA 1
ATOM 1765 C C . THR A 1 214 ? -21.268 -5.606 19.045 1.00 97.44 214 THR A C 1
ATOM 1767 O O . THR A 1 214 ? -21.761 -5.175 20.093 1.00 97.44 214 THR A O 1
ATOM 1770 N N . ARG A 1 215 ? -22.027 -6.207 18.116 1.00 97.31 215 ARG A N 1
ATOM 1771 C CA . ARG A 1 215 ? -23.463 -6.477 18.314 1.00 97.31 215 ARG A CA 1
ATOM 1772 C C . ARG A 1 215 ? -23.690 -7.479 19.442 1.00 97.31 215 ARG A C 1
ATOM 1774 O O . ARG A 1 215 ? -24.580 -7.258 20.261 1.00 97.31 215 ARG A O 1
ATOM 1781 N N . TYR A 1 216 ? -22.887 -8.540 19.510 1.00 97.69 216 TYR A N 1
ATOM 1782 C CA . TYR A 1 216 ? -22.945 -9.514 20.597 1.00 97.69 216 TYR A CA 1
ATOM 1783 C C . TYR A 1 216 ? -22.721 -8.840 21.955 1.00 97.69 216 TYR A C 1
ATOM 1785 O O . TYR A 1 216 ? -23.581 -8.943 22.833 1.00 97.69 216 TYR A O 1
ATOM 1793 N N . TYR A 1 217 ? -21.640 -8.067 22.105 1.00 98.00 217 TYR A N 1
ATOM 1794 C CA . TYR A 1 217 ? -21.337 -7.372 23.355 1.00 98.00 217 TYR A CA 1
ATOM 1795 C C . TYR A 1 217 ? -22.414 -6.352 23.731 1.00 98.00 217 TYR A C 1
ATOM 1797 O O . TYR A 1 217 ? -22.827 -6.300 24.892 1.00 98.00 217 TYR A O 1
ATOM 1805 N N . ARG A 1 218 ? -22.949 -5.599 22.761 1.00 97.75 218 ARG A N 1
ATOM 1806 C CA . ARG A 1 218 ? -24.073 -4.678 22.994 1.00 97.75 218 ARG A CA 1
ATOM 1807 C C . ARG A 1 218 ? -25.302 -5.411 23.538 1.00 97.75 218 ARG A C 1
ATOM 1809 O O . ARG A 1 218 ? -25.845 -4.992 24.555 1.00 97.75 218 ARG A O 1
ATOM 1816 N N . ASN A 1 219 ? -25.681 -6.531 22.924 1.00 97.50 219 ASN A N 1
ATOM 1817 C CA . ASN A 1 219 ? -26.813 -7.339 23.379 1.00 97.50 219 ASN A CA 1
ATOM 1818 C C . ASN A 1 219 ? -26.567 -7.930 24.776 1.00 97.50 219 ASN A C 1
ATOM 1820 O O . ASN A 1 219 ? -27.478 -7.973 25.600 1.00 97.50 219 ASN A O 1
ATOM 1824 N N . THR A 1 220 ? -25.344 -8.383 25.078 1.00 97.88 220 THR A N 1
ATOM 1825 C CA . THR A 1 220 ? -25.015 -8.868 26.429 1.00 97.88 220 THR A CA 1
ATOM 1826 C C . THR A 1 220 ? -25.062 -7.756 27.475 1.00 97.88 220 THR A C 1
ATOM 1828 O O . THR A 1 220 ? -25.576 -7.981 28.567 1.00 97.88 220 THR A O 1
ATOM 1831 N N . LEU A 1 221 ? -24.605 -6.544 27.141 1.00 97.31 221 LEU A N 1
ATOM 1832 C CA . LEU A 1 221 ? -24.699 -5.382 28.026 1.00 97.31 221 LEU A CA 1
ATOM 1833 C C . LEU A 1 221 ? -26.155 -5.007 28.312 1.00 97.31 221 LEU A C 1
ATOM 1835 O O . LEU A 1 221 ? -26.485 -4.686 29.450 1.00 97.31 221 LEU A O 1
ATOM 1839 N N . GLU A 1 222 ? -27.023 -5.060 27.303 1.00 97.44 222 GLU A N 1
ATOM 1840 C CA . GLU A 1 222 ? -28.452 -4.791 27.464 1.00 97.44 222 GLU A CA 1
ATOM 1841 C C . GLU A 1 222 ? -29.119 -5.818 28.387 1.00 97.44 222 GLU A C 1
ATOM 1843 O O . GLU A 1 222 ? -29.777 -5.428 29.349 1.00 97.44 222 GLU A O 1
ATOM 1848 N N . LYS A 1 223 ? -28.831 -7.114 28.207 1.00 97.81 223 LYS A N 1
ATOM 1849 C CA . LYS A 1 223 ? -29.300 -8.171 29.122 1.00 97.81 223 LYS A CA 1
ATOM 1850 C C . LYS A 1 223 ? -28.844 -7.945 30.564 1.00 97.81 223 LYS A C 1
ATOM 1852 O O . LYS A 1 223 ? -29.656 -8.027 31.479 1.00 97.81 223 LYS A O 1
ATOM 1857 N N . VAL A 1 224 ? -27.567 -7.618 30.777 1.00 97.12 224 VAL A N 1
ATOM 1858 C CA . VAL A 1 224 ? -27.040 -7.336 32.124 1.00 97.12 224 VAL A CA 1
ATOM 1859 C C . VAL A 1 224 ? -27.709 -6.104 32.734 1.00 97.12 224 VAL A C 1
ATOM 1861 O O . VAL A 1 224 ? -28.012 -6.104 33.925 1.00 97.12 224 VAL A O 1
ATOM 1864 N N . ARG A 1 225 ? -27.984 -5.062 31.939 1.00 97.62 225 ARG A N 1
ATOM 1865 C CA . ARG A 1 225 ? -28.730 -3.882 32.403 1.00 97.62 225 ARG A CA 1
ATOM 1866 C C . ARG A 1 225 ? -30.164 -4.229 32.797 1.00 97.62 225 ARG A C 1
ATOM 1868 O O . ARG A 1 225 ? -30.617 -3.777 33.845 1.00 97.62 225 ARG A O 1
ATOM 1875 N N . GLU A 1 226 ? -30.864 -5.042 32.008 1.00 97.31 226 GLU A N 1
ATOM 1876 C CA . GLU A 1 226 ? -32.209 -5.519 32.350 1.00 97.31 226 GLU A CA 1
ATOM 1877 C C . GLU A 1 226 ? -32.211 -6.360 33.633 1.00 97.31 226 GLU A C 1
ATOM 1879 O O . GLU A 1 226 ? -33.058 -6.159 34.502 1.00 97.31 226 GLU A O 1
ATOM 1884 N N . GLU A 1 227 ? -31.259 -7.284 33.782 1.00 97.00 227 GLU A N 1
ATOM 1885 C CA . GLU A 1 227 ? -31.105 -8.090 34.998 1.00 97.00 227 GLU A CA 1
ATOM 1886 C C . GLU A 1 227 ? -30.780 -7.228 36.221 1.00 97.00 227 GLU A C 1
ATOM 1888 O O . GLU A 1 227 ? -31.344 -7.449 37.293 1.00 97.00 227 GLU A O 1
ATOM 1893 N N . ALA A 1 228 ? -29.908 -6.228 36.067 1.00 96.69 228 ALA A N 1
ATOM 1894 C CA . ALA A 1 228 ? -29.593 -5.274 37.123 1.00 96.69 228 ALA A CA 1
ATOM 1895 C C . ALA A 1 228 ? -30.832 -4.462 37.526 1.00 96.69 228 ALA A C 1
ATOM 1897 O O . ALA A 1 228 ? -31.124 -4.366 38.714 1.00 96.69 228 ALA A O 1
ATOM 1898 N N . SER A 1 229 ? -31.608 -3.963 36.558 1.00 96.50 229 SER A N 1
ATOM 1899 C CA . SER A 1 229 ? -32.844 -3.213 36.817 1.00 96.50 229 SER A CA 1
ATOM 1900 C C . SER A 1 229 ? -33.922 -4.070 37.497 1.00 96.50 229 SER A C 1
ATOM 1902 O O . SER A 1 229 ? -34.605 -3.607 38.416 1.00 96.50 229 SER A O 1
ATOM 1904 N N . LYS A 1 230 ? -34.049 -5.349 37.113 1.00 97.06 230 LYS A N 1
ATOM 1905 C CA . LYS A 1 230 ? -34.939 -6.310 37.788 1.00 97.06 230 LYS A CA 1
ATOM 1906 C C . LYS A 1 230 ? -34.507 -6.553 39.233 1.00 97.06 230 LYS A C 1
ATOM 1908 O O . LYS A 1 230 ? -35.336 -6.417 40.130 1.00 97.06 230 LYS A O 1
ATOM 1913 N N . LYS A 1 231 ? -33.220 -6.835 39.468 1.00 97.44 231 LYS A N 1
ATOM 1914 C CA . LYS A 1 231 ? -32.666 -7.020 40.821 1.00 97.44 231 LYS A CA 1
ATOM 1915 C C . LYS A 1 231 ? -32.833 -5.773 41.684 1.00 97.44 231 LYS A C 1
ATOM 1917 O O . LYS A 1 231 ? -33.216 -5.884 42.841 1.00 97.44 231 LYS A O 1
ATOM 1922 N N . GLU A 1 232 ? -32.587 -4.590 41.130 1.00 96.88 232 GLU A N 1
ATOM 1923 C CA . GLU A 1 232 ? -32.810 -3.320 41.823 1.00 96.88 232 GLU A CA 1
ATOM 1924 C C . GLU A 1 232 ? -34.281 -3.170 42.233 1.00 96.88 232 GLU A C 1
ATOM 1926 O O . GLU A 1 232 ? -34.575 -2.878 43.390 1.00 96.88 232 GLU A O 1
ATOM 1931 N N . SER A 1 233 ? -35.215 -3.468 41.327 1.00 96.38 233 SER A N 1
ATOM 1932 C CA . SER A 1 233 ? -36.655 -3.426 41.614 1.00 96.38 233 SER A CA 1
ATOM 1933 C C . SER A 1 233 ? -37.079 -4.425 42.703 1.00 96.38 233 SER A C 1
ATOM 1935 O O . SER A 1 233 ? -37.923 -4.104 43.544 1.00 96.38 233 SER A O 1
ATOM 1937 N N . GLU A 1 234 ? -36.504 -5.631 42.709 1.00 97.19 234 GLU A N 1
ATOM 1938 C CA . GLU A 1 234 ? -36.728 -6.649 43.746 1.00 97.19 234 GLU A CA 1
ATOM 1939 C C . GLU A 1 234 ? -36.193 -6.196 45.110 1.00 97.19 234 GLU A C 1
ATOM 1941 O O . GLU A 1 234 ? -36.927 -6.251 46.098 1.00 97.19 234 GLU A O 1
ATOM 1946 N N . LEU A 1 235 ? -34.964 -5.672 45.157 1.00 96.56 235 LEU A N 1
ATOM 1947 C CA . LEU A 1 235 ? -34.353 -5.143 46.380 1.00 96.56 235 LEU A CA 1
ATOM 1948 C C . LEU A 1 235 ? -35.142 -3.955 46.941 1.00 96.56 235 LEU A C 1
ATOM 1950 O O . LEU A 1 235 ? -35.372 -3.884 48.146 1.00 96.56 235 LEU A O 1
ATOM 1954 N N . VAL A 1 236 ? -35.619 -3.044 46.089 1.00 97.50 236 VAL A N 1
ATOM 1955 C CA . VAL A 1 236 ? -36.478 -1.925 46.513 1.00 97.50 236 VAL A CA 1
ATOM 1956 C C . VAL A 1 236 ? -37.788 -2.433 47.122 1.00 97.50 236 VAL A C 1
ATOM 1958 O O . VAL A 1 236 ? -38.255 -1.892 48.127 1.00 97.50 236 VAL A O 1
ATOM 1961 N N . ARG A 1 237 ? -38.387 -3.489 46.558 1.00 97.25 237 ARG A N 1
ATOM 1962 C CA . ARG A 1 237 ? -39.589 -4.113 47.132 1.00 97.25 237 ARG A CA 1
ATOM 1963 C C . ARG A 1 237 ? -39.294 -4.741 48.496 1.00 97.25 237 ARG A C 1
ATOM 1965 O O . ARG A 1 237 ? -40.049 -4.506 49.437 1.00 97.25 237 ARG A O 1
ATOM 1972 N N . GLU A 1 238 ? -38.188 -5.472 48.622 1.00 97.56 238 GLU A N 1
ATOM 1973 C CA . GLU A 1 238 ? -37.764 -6.077 49.889 1.00 97.56 238 GLU A CA 1
ATOM 1974 C C . GLU A 1 238 ? -37.498 -5.017 50.970 1.00 97.56 238 GLU A C 1
ATOM 1976 O O . GLU A 1 238 ? -37.940 -5.174 52.110 1.00 97.56 238 GLU A O 1
ATOM 1981 N N . ILE A 1 239 ? -36.860 -3.896 50.613 1.00 97.56 239 ILE A N 1
ATOM 1982 C CA . ILE A 1 239 ? -36.645 -2.761 51.521 1.00 97.56 239 ILE A CA 1
ATOM 1983 C C . ILE A 1 239 ? -37.980 -2.231 52.055 1.00 97.56 239 ILE A C 1
ATOM 1985 O O . ILE A 1 239 ? -38.123 -2.080 53.271 1.00 97.56 239 ILE A O 1
ATOM 1989 N N . HIS A 1 240 ? -38.971 -1.989 51.190 1.00 97.44 240 HIS A N 1
ATOM 1990 C CA . HIS A 1 240 ? -40.290 -1.520 51.629 1.00 97.44 240 HIS A CA 1
ATOM 1991 C C . HIS A 1 240 ? -41.000 -2.538 52.535 1.00 97.44 240 HIS A C 1
ATOM 1993 O O . HIS A 1 240 ? -41.577 -2.160 53.559 1.00 97.44 240 HIS A O 1
ATOM 1999 N N . ASP A 1 241 ? -40.922 -3.833 52.217 1.00 97.38 241 ASP A N 1
ATOM 2000 C CA . ASP A 1 241 ? -41.506 -4.892 53.046 1.00 97.38 241 ASP A CA 1
ATOM 2001 C C . ASP A 1 241 ? -40.855 -4.959 54.434 1.00 97.38 241 ASP A C 1
ATOM 2003 O O . ASP A 1 241 ? -41.547 -5.089 55.454 1.00 97.38 241 ASP A O 1
ATOM 2007 N N . LEU A 1 242 ? -39.525 -4.844 54.495 1.00 96.75 242 LEU A N 1
ATOM 2008 C CA . LEU A 1 242 ? -38.773 -4.799 55.746 1.00 96.75 242 LEU A CA 1
ATOM 2009 C C . LEU A 1 242 ? -39.106 -3.543 56.554 1.00 96.75 242 LEU A C 1
ATOM 2011 O O . LEU A 1 242 ? -39.376 -3.661 57.750 1.00 96.75 242 LEU A O 1
ATOM 2015 N N . GLN A 1 243 ? -39.183 -2.371 55.922 1.00 97.12 243 GLN A N 1
ATOM 2016 C CA . GLN A 1 243 ? -39.615 -1.130 56.571 1.00 97.12 243 GLN A CA 1
ATOM 2017 C C . GLN A 1 243 ? -41.028 -1.262 57.156 1.00 97.12 243 GLN A C 1
ATOM 2019 O O . GLN A 1 243 ? -41.248 -0.928 58.319 1.00 97.12 243 GLN A O 1
ATOM 2024 N N . ALA A 1 244 ? -41.977 -1.844 56.415 1.00 97.00 244 ALA A N 1
ATOM 2025 C CA . ALA A 1 244 ? -43.329 -2.093 56.914 1.00 97.00 244 ALA A CA 1
ATOM 2026 C C . ALA A 1 244 ? -43.352 -3.099 58.082 1.00 97.00 244 ALA A C 1
ATOM 2028 O O . ALA A 1 244 ? -44.171 -2.994 59.000 1.00 97.00 244 ALA A O 1
ATOM 2029 N N . ARG A 1 245 ? -42.475 -4.114 58.074 1.00 96.44 245 ARG A N 1
ATOM 2030 C CA . ARG A 1 245 ? -42.304 -5.035 59.215 1.00 96.44 245 ARG A CA 1
ATOM 2031 C C . ARG A 1 245 ? -41.723 -4.322 60.436 1.00 96.44 245 ARG A C 1
ATOM 2033 O O . ARG A 1 245 ? -42.223 -4.568 61.532 1.00 96.44 245 ARG A O 1
ATOM 2040 N N . ILE A 1 246 ? -40.719 -3.464 60.257 1.00 97.00 246 ILE A N 1
ATOM 2041 C CA . ILE A 1 246 ? -40.121 -2.659 61.333 1.00 97.00 246 ILE A CA 1
ATOM 2042 C C . ILE A 1 246 ? -41.183 -1.742 61.943 1.00 97.00 246 ILE A C 1
ATOM 2044 O O . ILE A 1 246 ? -41.458 -1.872 63.129 1.00 97.00 246 ILE A O 1
ATOM 2048 N N . ALA A 1 247 ? -41.899 -0.961 61.130 1.00 96.75 247 ALA A N 1
ATOM 2049 C CA . ALA A 1 247 ? -42.950 -0.061 61.608 1.00 96.75 247 ALA A CA 1
ATOM 2050 C C . ALA A 1 247 ? -44.033 -0.790 62.429 1.00 96.75 247 ALA A C 1
ATOM 2052 O O . ALA A 1 247 ? -44.435 -0.333 63.499 1.00 96.75 247 ALA A O 1
ATOM 2053 N N . ARG A 1 248 ? -44.476 -1.977 61.985 1.00 96.19 248 ARG A N 1
ATOM 2054 C CA . ARG A 1 248 ? -45.418 -2.812 62.757 1.00 96.19 248 ARG A CA 1
ATOM 2055 C C . ARG A 1 248 ? -44.837 -3.276 64.094 1.00 96.19 248 ARG A C 1
ATOM 2057 O O . ARG A 1 248 ? -45.563 -3.327 65.089 1.00 96.19 248 ARG A O 1
ATOM 2064 N N . LYS A 1 249 ? -43.552 -3.643 64.128 1.00 96.69 249 LYS A N 1
ATOM 2065 C CA . LYS A 1 249 ? -42.863 -4.020 65.370 1.00 96.69 249 LYS A CA 1
ATOM 2066 C C . LYS A 1 249 ? -42.689 -2.827 66.308 1.00 96.69 249 LYS A C 1
ATOM 2068 O O . LYS A 1 249 ? -42.865 -3.018 67.509 1.00 96.69 249 LYS A O 1
ATOM 2073 N N . ASP A 1 250 ? -42.416 -1.634 65.791 1.00 97.19 250 ASP A N 1
ATOM 2074 C CA . ASP A 1 250 ? -42.284 -0.414 66.594 1.00 97.19 250 ASP A CA 1
ATOM 2075 C C . ASP A 1 250 ? -43.610 -0.061 67.272 1.00 97.19 250 ASP A C 1
ATOM 2077 O O . ASP A 1 250 ? -43.658 0.039 68.496 1.00 97.19 250 ASP A O 1
ATOM 2081 N N . VAL A 1 251 ? -44.721 -0.042 66.523 1.00 97.12 251 VAL A N 1
ATOM 2082 C CA . VAL A 1 251 ? -46.069 0.183 67.087 1.00 97.12 251 VAL A CA 1
ATOM 2083 C C . VAL A 1 251 ? -46.409 -0.849 68.165 1.00 97.12 251 VAL A C 1
ATOM 2085 O O . VAL A 1 251 ? -46.927 -0.507 69.233 1.00 97.12 251 VAL A O 1
ATOM 2088 N N . LYS A 1 252 ? -46.096 -2.130 67.922 1.00 97.12 252 LYS A N 1
ATOM 2089 C CA . LYS A 1 252 ? -46.294 -3.189 68.920 1.00 97.12 252 LYS A CA 1
ATOM 2090 C C . LYS A 1 252 ? -45.436 -2.954 70.165 1.00 97.12 252 LYS A C 1
ATOM 2092 O O . LYS A 1 252 ? -45.925 -3.133 71.277 1.00 97.12 252 LYS A O 1
ATOM 2097 N N . THR A 1 253 ? -44.182 -2.551 69.987 1.00 96.62 253 THR A N 1
ATOM 2098 C CA . THR A 1 253 ? -43.255 -2.261 71.087 1.00 96.62 253 THR A CA 1
ATOM 2099 C C . THR A 1 253 ? -43.750 -1.084 71.922 1.00 96.62 253 THR A C 1
ATOM 2101 O O . THR A 1 253 ? -43.755 -1.177 73.146 1.00 96.62 253 THR A O 1
ATOM 2104 N N . ASP A 1 254 ? -44.233 -0.015 71.293 1.00 97.06 254 ASP A N 1
ATOM 2105 C CA . ASP A 1 254 ? -44.786 1.146 71.995 1.00 97.06 254 ASP A CA 1
ATOM 2106 C C . ASP A 1 254 ? -46.087 0.815 72.732 1.00 97.06 254 ASP A C 1
ATOM 2108 O O . ASP A 1 254 ? -46.276 1.235 73.877 1.00 97.06 254 ASP A O 1
ATOM 2112 N N . THR A 1 255 ? -46.939 -0.027 72.140 1.00 96.25 255 THR A N 1
ATOM 2113 C CA . THR A 1 255 ? -48.140 -0.551 72.810 1.00 96.25 255 THR A CA 1
ATOM 2114 C C . THR A 1 255 ? -47.767 -1.358 74.054 1.00 96.25 255 THR A C 1
ATOM 2116 O O . THR A 1 255 ? -48.307 -1.116 75.133 1.00 96.25 255 THR A O 1
ATOM 2119 N N . LEU A 1 256 ? -46.806 -2.281 73.936 1.00 95.94 256 LEU A N 1
ATOM 2120 C CA . LEU A 1 256 ? -46.319 -3.078 75.067 1.00 95.94 256 LEU A CA 1
ATOM 2121 C C . LEU A 1 256 ? -45.680 -2.195 76.146 1.00 95.94 256 LEU A C 1
ATOM 2123 O O . LEU A 1 256 ? -45.960 -2.382 77.325 1.00 95.94 256 LEU A O 1
ATOM 2127 N N . LYS A 1 257 ? -44.882 -1.187 75.768 1.00 97.25 257 LYS A N 1
ATOM 2128 C CA . LYS A 1 257 ? -44.333 -0.201 76.715 1.00 97.25 257 LYS A CA 1
ATOM 2129 C C . LYS A 1 257 ? -45.439 0.544 77.465 1.00 97.25 257 LYS A C 1
ATOM 2131 O O . LYS A 1 257 ? -45.317 0.753 78.669 1.00 97.25 257 LYS A O 1
ATOM 2136 N N . SER A 1 258 ? -46.507 0.956 76.778 1.00 96.12 258 SER A N 1
ATOM 2137 C CA . SER A 1 258 ? -47.654 1.622 77.410 1.00 96.12 258 SER A CA 1
ATOM 2138 C C . SER A 1 258 ? -48.391 0.692 78.380 1.00 96.12 258 SER A C 1
ATOM 2140 O O . SER A 1 258 ? -48.699 1.108 79.497 1.00 96.12 258 SER A O 1
ATOM 2142 N N . GLN A 1 259 ? -48.594 -0.575 78.004 1.00 96.06 259 GLN A N 1
ATOM 2143 C CA . GLN A 1 259 ? -49.186 -1.590 78.882 1.00 96.06 259 GLN A CA 1
ATOM 2144 C C . GLN A 1 259 ? -48.343 -1.827 80.137 1.00 96.06 259 GLN A C 1
ATOM 2146 O O . GLN A 1 259 ? -48.893 -1.814 81.235 1.00 96.06 259 GLN A O 1
ATOM 2151 N N . VAL A 1 260 ? -47.020 -1.972 79.995 1.00 95.62 260 VAL A N 1
ATOM 2152 C CA . VAL A 1 260 ? -46.101 -2.125 81.135 1.00 95.62 260 VAL A CA 1
ATOM 2153 C C . VAL A 1 260 ? -46.224 -0.936 82.086 1.00 95.62 260 VAL A C 1
ATOM 2155 O O . VAL A 1 260 ? -46.444 -1.143 83.273 1.00 95.62 260 VAL A O 1
ATOM 2158 N N . LYS A 1 261 ? -46.198 0.303 81.577 1.00 96.00 261 LYS A N 1
ATOM 2159 C CA . LYS A 1 261 ? -46.386 1.503 82.413 1.00 96.00 261 LYS A CA 1
ATOM 2160 C C . LYS A 1 261 ? -47.728 1.510 83.152 1.00 96.00 261 LYS A C 1
ATOM 2162 O O . LYS A 1 261 ? -47.788 1.912 84.311 1.00 96.00 261 LYS A O 1
ATOM 2167 N N . SER A 1 262 ? -48.806 1.073 82.497 1.00 95.75 262 SER A N 1
ATOM 2168 C CA . SER A 1 262 ? -50.128 0.962 83.130 1.00 95.75 262 SER A CA 1
ATOM 2169 C C . SER A 1 262 ? -50.126 -0.075 84.256 1.00 95.75 262 SER A C 1
ATOM 2171 O O . SER A 1 262 ? -50.611 0.202 85.350 1.00 95.75 262 SER A O 1
ATOM 2173 N N . GLN A 1 263 ? -49.536 -1.248 84.014 1.00 94.94 263 GLN A N 1
ATOM 2174 C CA . GLN A 1 263 ? -49.412 -2.311 85.015 1.00 94.94 263 GLN A CA 1
ATOM 2175 C C . GLN A 1 263 ? -48.515 -1.895 86.189 1.00 94.94 263 GLN A C 1
ATOM 2177 O O . GLN A 1 263 ? -48.830 -2.193 87.338 1.00 94.94 263 GLN A O 1
ATOM 2182 N N . GLU A 1 264 ? -47.425 -1.167 85.932 1.00 95.50 264 GLU A N 1
ATOM 2183 C CA . GLU A 1 264 ? -46.573 -0.585 86.975 1.00 95.50 264 GLU A CA 1
ATOM 2184 C C . GLU A 1 264 ? -47.356 0.398 87.863 1.00 95.50 264 GLU A C 1
ATOM 2186 O O . GLU A 1 264 ? -47.214 0.366 89.088 1.00 95.50 264 GLU A O 1
ATOM 2191 N N . ALA A 1 265 ? -48.224 1.229 87.272 1.00 94.69 265 ALA A N 1
ATOM 2192 C CA . ALA A 1 265 ? -49.084 2.155 88.009 1.00 94.69 265 ALA A CA 1
ATOM 2193 C C . ALA A 1 265 ? -50.148 1.428 88.854 1.00 94.69 265 ALA A C 1
ATOM 2195 O O . ALA A 1 265 ? -50.359 1.781 90.017 1.00 94.69 265 ALA A O 1
ATOM 2196 N N . GLU A 1 266 ? -50.786 0.387 88.313 1.00 94.12 266 GLU A N 1
ATOM 2197 C CA . GLU A 1 266 ? -51.715 -0.462 89.070 1.00 94.12 266 GLU A CA 1
ATOM 2198 C C . GLU A 1 266 ? -51.016 -1.166 90.234 1.00 94.12 266 GLU A C 1
ATOM 2200 O O . GLU A 1 266 ? -51.522 -1.168 91.355 1.00 94.12 266 GLU A O 1
ATOM 2205 N N . LEU A 1 267 ? -49.820 -1.712 90.009 1.00 94.06 267 LEU A N 1
ATOM 2206 C CA . LEU A 1 267 ? -49.031 -2.371 91.047 1.00 94.06 267 LEU A CA 1
ATOM 2207 C C . LEU A 1 267 ? -48.631 -1.392 92.158 1.00 94.06 267 LEU A C 1
ATOM 2209 O O . LEU A 1 267 ? -48.671 -1.747 93.338 1.00 94.06 267 LEU A O 1
ATOM 2213 N N . LEU A 1 268 ? -48.284 -0.150 91.806 1.00 95.31 268 LEU A N 1
ATOM 2214 C CA . LEU A 1 268 ? -48.031 0.911 92.780 1.00 95.31 268 LEU A CA 1
ATOM 2215 C C . LEU A 1 268 ? -49.281 1.210 93.620 1.00 95.31 268 LEU A C 1
ATOM 2217 O O . LEU A 1 268 ? -49.181 1.291 94.846 1.00 95.31 268 LEU A O 1
ATOM 2221 N N . LYS A 1 269 ? -50.454 1.301 92.982 1.00 95.25 269 LYS A N 1
ATOM 2222 C CA . LYS A 1 269 ? -51.737 1.478 93.673 1.00 95.25 269 LYS A CA 1
ATOM 2223 C C . LYS A 1 269 ? -52.028 0.311 94.618 1.00 95.25 269 LYS A C 1
ATOM 2225 O O . LYS A 1 269 ? -52.295 0.545 95.790 1.00 95.25 269 LYS A O 1
ATOM 2230 N N . TYR A 1 270 ? -51.873 -0.934 94.165 1.00 93.19 270 TYR A N 1
ATOM 2231 C CA . TYR A 1 270 ? -52.039 -2.117 95.016 1.00 93.19 270 TYR A CA 1
ATOM 2232 C C . TYR A 1 270 ? -51.087 -2.118 96.216 1.00 93.19 270 TYR A C 1
ATOM 2234 O O . TYR A 1 270 ? -51.497 -2.467 97.321 1.00 93.19 270 TYR A O 1
ATOM 2242 N N . LYS A 1 271 ? -49.825 -1.703 96.040 1.00 93.50 271 LYS A N 1
ATOM 2243 C CA . LYS A 1 271 ? -48.878 -1.552 97.157 1.00 93.50 271 LYS A CA 1
ATOM 2244 C C . LYS A 1 271 ? -49.339 -0.488 98.154 1.00 93.50 271 LYS A C 1
ATOM 2246 O O . LYS A 1 271 ? -49.258 -0.717 99.361 1.00 93.50 271 LYS A O 1
ATOM 2251 N N . GLN A 1 272 ? -49.829 0.653 97.669 1.00 93.06 272 GLN A N 1
ATOM 2252 C CA . GLN A 1 272 ? -50.369 1.714 98.519 1.00 93.06 272 GLN A CA 1
ATOM 2253 C C . GLN A 1 272 ? -51.610 1.237 99.288 1.00 93.06 272 GLN A C 1
ATOM 2255 O O . GLN A 1 272 ? -51.657 1.392 100.510 1.00 93.06 272 GLN A O 1
ATOM 2260 N N . ASP A 1 273 ? -52.559 0.601 98.600 1.00 92.94 273 ASP A N 1
ATOM 2261 C CA . ASP A 1 273 ? -53.788 0.049 99.178 1.00 92.94 273 ASP A CA 1
ATOM 2262 C C . ASP A 1 273 ? -53.475 -1.049 100.203 1.00 92.94 273 ASP A C 1
ATOM 2264 O O . ASP A 1 273 ? -54.012 -1.034 101.308 1.00 92.94 273 ASP A O 1
ATOM 2268 N N . SER A 1 274 ? -52.530 -1.948 99.906 1.00 92.31 274 SER A N 1
ATOM 2269 C CA . SER A 1 274 ? -52.037 -2.951 100.859 1.00 92.31 274 SER A CA 1
ATOM 2270 C C . SER A 1 274 ? -51.450 -2.297 102.112 1.00 92.31 274 SER A C 1
ATOM 2272 O O . SER A 1 274 ? -51.709 -2.754 103.224 1.00 92.31 274 SER A O 1
ATOM 2274 N N . GLY A 1 275 ? -50.687 -1.211 101.963 1.00 90.38 275 GLY A N 1
ATOM 2275 C CA . GLY A 1 275 ? -50.148 -0.454 103.094 1.00 90.38 275 GLY A CA 1
ATOM 2276 C C . GLY A 1 275 ? -51.222 0.275 103.914 1.00 90.38 275 GLY A C 1
ATOM 2277 O O . GLY A 1 275 ? -51.039 0.490 105.115 1.00 90.38 275 GLY A O 1
ATOM 2278 N N . VAL A 1 276 ? -52.343 0.673 103.303 1.00 92.00 276 VAL A N 1
ATOM 2279 C CA . VAL A 1 276 ? -53.521 1.208 104.014 1.00 92.00 276 VAL A CA 1
ATOM 2280 C C . VAL A 1 276 ? -54.242 0.087 104.760 1.00 92.00 276 VAL A C 1
ATOM 2282 O O . VAL A 1 276 ? -54.417 0.191 105.972 1.00 92.00 276 VAL A O 1
ATOM 2285 N N . LEU A 1 277 ? -54.567 -1.011 104.074 1.00 91.12 277 LEU A N 1
ATOM 2286 C CA . LEU A 1 277 ? -55.228 -2.184 104.650 1.00 91.12 277 LEU A CA 1
ATOM 2287 C C . LEU A 1 277 ? -54.454 -2.746 105.842 1.00 91.12 277 LEU A C 1
ATOM 2289 O O . LEU A 1 277 ? -55.050 -3.065 106.866 1.00 91.12 277 LEU A O 1
ATOM 2293 N N . GLN A 1 278 ? -53.126 -2.823 105.750 1.00 92.69 278 GLN A N 1
ATOM 2294 C CA . GLN A 1 278 ? -52.292 -3.306 106.847 1.00 92.69 278 GLN A CA 1
ATOM 2295 C C . GLN A 1 278 ? -52.359 -2.380 108.071 1.00 92.69 278 GLN A C 1
ATOM 2297 O O . GLN A 1 278 ? -52.460 -2.868 109.196 1.00 92.69 278 GLN A O 1
ATOM 2302 N N . ARG A 1 279 ? -52.382 -1.053 107.869 1.00 90.75 279 ARG A N 1
ATOM 2303 C CA . ARG A 1 279 ? -52.579 -0.074 108.955 1.00 90.75 279 ARG A CA 1
ATOM 2304 C C . ARG A 1 279 ? -53.970 -0.179 109.577 1.00 90.75 279 ARG A C 1
ATOM 2306 O O . ARG A 1 279 ? -54.085 -0.167 110.802 1.00 90.75 279 ARG A O 1
ATOM 2313 N N . ASP A 1 280 ? -55.009 -0.309 108.758 1.00 91.31 280 ASP A N 1
ATOM 2314 C CA . ASP A 1 280 ? -56.384 -0.485 109.231 1.00 91.31 280 ASP A CA 1
ATOM 2315 C C . ASP A 1 280 ? -56.544 -1.794 110.011 1.00 91.31 280 ASP A C 1
ATOM 2317 O O . ASP A 1 280 ? -57.140 -1.794 111.087 1.00 91.31 280 ASP A O 1
ATOM 2321 N N . LEU A 1 281 ? -55.942 -2.888 109.539 1.00 91.56 281 LEU A N 1
ATOM 2322 C CA . LEU A 1 281 ? -55.931 -4.177 110.228 1.00 91.56 281 LEU A CA 1
ATOM 2323 C C . LEU A 1 281 ? -55.206 -4.090 111.576 1.00 91.56 281 LEU A C 1
ATOM 2325 O O . LEU A 1 281 ? -55.722 -4.579 112.579 1.00 91.56 281 LEU A O 1
ATOM 2329 N N . SER A 1 282 ? -54.056 -3.410 111.644 1.00 91.06 282 SER A N 1
ATOM 2330 C CA . SER A 1 282 ? -53.389 -3.125 112.922 1.00 91.06 282 SER A CA 1
ATOM 2331 C C . SER A 1 282 ? -54.272 -2.300 113.867 1.00 91.06 282 SER A C 1
ATOM 2333 O O . SER A 1 282 ? -54.337 -2.612 115.057 1.00 91.06 282 SER A O 1
ATOM 2335 N N . ARG A 1 283 ? -54.992 -1.287 113.360 1.00 91.69 283 ARG A N 1
ATOM 2336 C CA . ARG A 1 283 ? -55.929 -0.473 114.156 1.00 91.69 283 ARG A CA 1
ATOM 2337 C C . ARG A 1 283 ? -57.092 -1.308 114.694 1.00 91.69 283 ARG A C 1
ATOM 2339 O O . ARG A 1 283 ? -57.390 -1.219 115.883 1.00 91.69 283 ARG A O 1
ATOM 2346 N N . VAL A 1 284 ? -57.727 -2.122 113.851 1.00 90.38 284 VAL A N 1
ATOM 2347 C CA . VAL A 1 284 ? -58.834 -3.007 114.251 1.00 90.38 284 VAL A CA 1
ATOM 2348 C C . VAL A 1 284 ? -58.355 -4.053 115.257 1.00 90.38 284 VAL A C 1
ATOM 2350 O O . VAL A 1 284 ? -59.019 -4.263 116.267 1.00 90.38 284 VAL A O 1
ATOM 2353 N N . ASN A 1 285 ? -57.176 -4.649 115.058 1.00 90.44 285 ASN A N 1
ATOM 2354 C CA . ASN A 1 285 ? -56.589 -5.576 116.030 1.00 90.44 285 ASN A CA 1
ATOM 2355 C C . ASN A 1 285 ? -56.341 -4.906 117.390 1.00 90.44 285 ASN A C 1
ATOM 2357 O O . ASN A 1 285 ? -56.631 -5.499 118.429 1.00 90.44 285 ASN A O 1
ATOM 2361 N N . ALA A 1 286 ? -55.849 -3.663 117.405 1.00 90.38 286 ALA A N 1
ATOM 2362 C CA . ALA A 1 286 ? -55.686 -2.900 118.640 1.00 90.38 286 ALA A CA 1
ATOM 2363 C C . ALA A 1 286 ? -57.039 -2.612 119.321 1.00 90.38 286 ALA A C 1
ATOM 2365 O O . ALA A 1 286 ? -57.170 -2.813 120.528 1.00 90.38 286 ALA A O 1
ATOM 2366 N N . GLN A 1 287 ? -58.061 -2.209 118.556 1.00 90.56 287 GLN A N 1
ATOM 2367 C CA . GLN A 1 287 ? -59.426 -2.002 119.063 1.00 90.56 287 GLN A CA 1
ATOM 2368 C C . GLN A 1 287 ? -60.028 -3.289 119.645 1.00 90.56 287 GLN A C 1
ATOM 2370 O O . GLN A 1 287 ? -60.590 -3.277 120.744 1.00 90.56 287 GLN A O 1
ATOM 2375 N N . LEU A 1 288 ? -59.857 -4.416 118.954 1.00 89.56 288 LEU A N 1
ATOM 2376 C CA . LEU A 1 288 ? -60.300 -5.723 119.426 1.00 89.56 288 LEU A CA 1
ATOM 2377 C C . LEU A 1 288 ? -59.621 -6.087 120.752 1.00 89.56 288 LEU A C 1
ATOM 2379 O O . LEU A 1 288 ? -60.305 -6.459 121.698 1.00 89.56 288 LEU A O 1
ATOM 2383 N N . LEU A 1 289 ? -58.300 -5.906 120.869 1.00 90.00 289 LEU A N 1
ATOM 2384 C CA . LEU A 1 289 ? -57.566 -6.097 122.128 1.00 90.00 289 LEU A CA 1
ATOM 2385 C C . LEU A 1 289 ? -58.126 -5.231 123.265 1.00 90.00 289 LEU A C 1
ATOM 2387 O O . LEU A 1 289 ? -58.271 -5.710 124.394 1.00 90.00 289 LEU A O 1
ATOM 2391 N N . THR A 1 290 ? -58.469 -3.968 122.993 1.00 90.94 290 THR A N 1
ATOM 2392 C CA . THR A 1 290 ? -59.058 -3.088 124.013 1.00 90.94 290 THR A CA 1
ATOM 2393 C C . THR A 1 290 ? -60.440 -3.553 124.468 1.00 90.94 290 THR A C 1
ATOM 2395 O O . THR A 1 290 ? -60.686 -3.598 125.677 1.00 90.94 290 THR A O 1
ATOM 2398 N N . GLU A 1 291 ? -61.314 -3.969 123.547 1.00 86.56 291 GLU A N 1
ATOM 2399 C CA . GLU A 1 291 ? -62.641 -4.497 123.892 1.00 86.56 291 GLU A CA 1
ATOM 2400 C C . GLU A 1 291 ? -62.544 -5.866 124.582 1.00 86.56 291 GLU A C 1
ATOM 2402 O O . GLU A 1 291 ? -63.257 -6.110 125.554 1.00 86.56 291 GLU A O 1
ATOM 2407 N N . VAL A 1 292 ? -61.596 -6.728 124.200 1.00 89.19 292 VAL A N 1
ATOM 2408 C CA . VAL A 1 292 ? -61.305 -7.983 124.918 1.00 89.19 292 VAL A CA 1
ATOM 2409 C C . VAL A 1 292 ? -60.877 -7.696 126.361 1.00 89.19 292 VAL A C 1
ATOM 2411 O O . VAL A 1 292 ? -61.389 -8.310 127.297 1.00 89.19 292 VAL A O 1
ATOM 2414 N N . ASN A 1 293 ? -59.988 -6.723 126.583 1.00 88.94 293 ASN A N 1
ATOM 2415 C CA . ASN A 1 293 ? -59.556 -6.336 127.931 1.00 88.94 293 ASN A CA 1
ATOM 2416 C C . ASN A 1 293 ? -60.686 -5.718 128.768 1.00 88.94 293 ASN A C 1
ATOM 2418 O O . ASN A 1 293 ? -60.724 -5.880 129.989 1.00 88.94 293 ASN A O 1
ATOM 2422 N N . LYS A 1 294 ? -61.602 -4.983 128.137 1.00 91.75 294 LYS A N 1
ATOM 2423 C CA . LYS A 1 294 ? -62.810 -4.458 128.784 1.00 91.75 294 LYS A CA 1
ATOM 2424 C C . LYS A 1 294 ? -63.780 -5.585 129.140 1.00 91.75 294 LYS A C 1
ATOM 2426 O O . LYS A 1 294 ? -64.271 -5.612 130.263 1.00 91.75 294 LYS A O 1
ATOM 2431 N N . THR A 1 295 ? -63.970 -6.547 128.241 1.00 87.69 295 THR A N 1
ATOM 2432 C CA . THR A 1 295 ? -64.797 -7.741 128.467 1.00 87.69 295 THR A CA 1
ATOM 2433 C C . THR A 1 295 ? -64.269 -8.546 129.651 1.00 87.69 295 THR A C 1
ATOM 2435 O O . THR A 1 295 ? -65.018 -8.790 130.589 1.00 87.69 295 THR A O 1
ATOM 2438 N N . LYS A 1 296 ? -62.959 -8.828 129.707 1.00 88.62 296 LYS A N 1
ATOM 2439 C CA . LYS A 1 296 ? -62.327 -9.492 130.865 1.00 88.62 296 LYS A CA 1
ATOM 2440 C C . LYS A 1 296 ? -62.558 -8.748 132.187 1.00 88.62 296 LYS A C 1
ATOM 2442 O O . LYS A 1 296 ? -62.788 -9.375 133.218 1.00 88.62 296 LYS A O 1
ATOM 2447 N N . ARG A 1 297 ? -62.509 -7.409 132.182 1.00 88.00 297 ARG A N 1
ATOM 2448 C CA . ARG A 1 297 ? -62.809 -6.589 133.373 1.00 88.00 297 ARG A CA 1
ATOM 2449 C C . ARG A 1 297 ? -64.274 -6.699 133.797 1.00 88.00 297 ARG A C 1
ATOM 2451 O O . ARG A 1 297 ? -64.551 -6.795 134.990 1.00 88.00 297 ARG A O 1
ATOM 2458 N N . LEU A 1 298 ? -65.199 -6.700 132.840 1.00 85.12 298 LEU A N 1
ATOM 2459 C CA . LEU A 1 298 ? -66.622 -6.902 133.109 1.00 85.12 298 LEU A CA 1
ATOM 2460 C C . LEU A 1 298 ? -66.896 -8.313 133.641 1.00 85.12 298 LEU A C 1
ATOM 2462 O O . LEU A 1 298 ? -67.610 -8.447 134.627 1.00 85.12 298 LEU A O 1
ATOM 2466 N N . GLU A 1 299 ? -66.279 -9.348 133.069 1.00 86.44 299 GLU A N 1
ATOM 2467 C CA . GLU A 1 299 ? -66.368 -10.726 133.572 1.00 86.44 299 GLU A CA 1
ATOM 2468 C C . GLU A 1 299 ? -65.865 -10.848 135.017 1.00 86.44 299 GLU A C 1
ATOM 2470 O O . GLU A 1 299 ? -66.512 -11.494 135.841 1.00 86.44 299 GLU A O 1
ATOM 2475 N N . ALA A 1 300 ? -64.744 -10.199 135.353 1.00 85.12 300 ALA A N 1
ATOM 2476 C CA . ALA A 1 300 ? -64.240 -10.154 136.725 1.00 85.12 300 ALA A CA 1
ATOM 2477 C C . ALA A 1 300 ? -65.249 -9.493 137.680 1.00 85.12 300 ALA A C 1
ATOM 2479 O O . ALA A 1 300 ? -65.528 -10.031 138.749 1.00 85.12 300 ALA A O 1
ATOM 2480 N N . LYS A 1 301 ? -65.864 -8.382 137.257 1.00 88.38 301 LYS A N 1
ATOM 2481 C CA . LYS A 1 301 ? -66.900 -7.687 138.033 1.00 88.38 301 LYS A CA 1
ATOM 2482 C C . LYS A 1 301 ? -68.170 -8.524 138.206 1.00 88.38 301 LYS A C 1
ATOM 2484 O O . LYS A 1 301 ? -68.781 -8.507 139.269 1.00 88.38 301 LYS A O 1
ATOM 2489 N N . VAL A 1 302 ? -68.563 -9.288 137.186 1.00 84.31 302 VAL A N 1
ATOM 2490 C CA . VAL A 1 302 ? -69.688 -10.230 137.281 1.00 84.31 302 VAL A CA 1
ATOM 2491 C C . VAL A 1 302 ? -69.390 -11.329 138.300 1.00 84.31 302 VAL A C 1
ATOM 2493 O O . VAL A 1 302 ? -70.262 -11.643 139.108 1.00 84.31 302 VAL A O 1
ATOM 2496 N N . LYS A 1 303 ? -68.172 -11.888 138.312 1.00 85.75 303 LYS A N 1
ATOM 2497 C CA . LYS A 1 303 ? -67.770 -12.884 139.321 1.00 85.75 303 LYS A CA 1
ATOM 2498 C C . LYS A 1 303 ? -67.818 -12.321 140.743 1.00 85.75 303 LYS A C 1
ATOM 2500 O O . LYS A 1 303 ? -68.360 -12.981 141.623 1.00 85.75 303 LYS A O 1
ATOM 2505 N N . GLU A 1 304 ? -67.314 -11.106 140.948 1.00 84.75 304 GLU A N 1
ATOM 2506 C CA . GLU A 1 304 ? -67.367 -10.406 142.240 1.00 84.75 304 GLU A CA 1
ATOM 2507 C C . GLU A 1 304 ? -68.819 -10.227 142.722 1.00 84.75 304 GLU A C 1
ATOM 2509 O O . GLU A 1 304 ? -69.174 -10.637 143.826 1.00 84.75 304 GLU A O 1
ATOM 2514 N N . LEU A 1 305 ? -69.707 -9.737 141.849 1.00 83.31 305 LEU A N 1
ATOM 2515 C CA . LEU A 1 305 ? -71.134 -9.594 142.160 1.00 83.31 305 LEU A CA 1
ATOM 2516 C C . LEU A 1 305 ? -71.817 -10.940 142.457 1.00 83.31 305 LEU A C 1
ATOM 2518 O O . LEU A 1 305 ? -72.688 -11.013 143.321 1.00 83.31 305 LEU A O 1
ATOM 2522 N N . GLN A 1 306 ? -71.435 -12.021 141.771 1.00 83.19 306 GLN A N 1
ATOM 2523 C CA . GLN A 1 306 ? -71.945 -13.365 142.064 1.00 83.19 306 GLN A CA 1
ATOM 2524 C C . GLN A 1 306 ? -71.503 -13.870 143.446 1.00 83.19 306 GLN A C 1
ATOM 2526 O O . GLN A 1 306 ? -72.290 -14.531 144.130 1.00 83.19 306 GLN A O 1
ATOM 2531 N N . GLU A 1 307 ? -70.277 -13.568 143.883 1.00 84.31 307 GLU A N 1
ATOM 2532 C CA . GLU A 1 307 ? -69.809 -13.883 145.239 1.00 84.31 307 GLU A CA 1
ATOM 2533 C C . GLU A 1 307 ? -70.562 -13.082 146.307 1.00 84.31 307 GLU A C 1
ATOM 2535 O O . GLU A 1 307 ? -70.973 -13.649 147.325 1.00 84.31 307 GLU A O 1
ATOM 2540 N N . ASP A 1 308 ? -70.827 -11.801 146.054 1.00 81.62 308 ASP A N 1
ATOM 2541 C CA . ASP A 1 308 ? -71.619 -10.959 146.954 1.00 81.62 308 ASP A CA 1
ATOM 2542 C C . ASP A 1 308 ? -73.074 -11.430 147.064 1.00 81.62 308 ASP A C 1
ATOM 2544 O O . ASP A 1 308 ? -73.616 -11.515 148.171 1.00 81.62 308 ASP A O 1
ATOM 2548 N N . ILE A 1 309 ? -73.694 -11.836 145.949 1.00 80.94 309 ILE A N 1
ATOM 2549 C CA . ILE A 1 309 ? -75.031 -12.448 145.952 1.00 80.94 309 ILE A CA 1
ATOM 2550 C C . ILE A 1 309 ? -75.032 -13.740 146.777 1.00 80.94 309 ILE A C 1
ATOM 2552 O O . ILE A 1 309 ? -75.949 -13.954 147.573 1.00 80.94 309 ILE A O 1
ATOM 2556 N N . ARG A 1 310 ? -74.004 -14.593 146.654 1.00 81.00 310 ARG A N 1
ATOM 2557 C CA . ARG A 1 310 ? -73.882 -15.802 147.492 1.00 81.00 310 ARG A CA 1
ATOM 2558 C C . ARG A 1 310 ? -73.787 -15.452 148.977 1.00 81.00 310 ARG A C 1
ATOM 2560 O O . ARG A 1 310 ? -74.488 -16.066 149.778 1.00 81.00 310 ARG A O 1
ATOM 2567 N N . ARG A 1 311 ? -72.980 -14.452 149.353 1.00 81.44 311 ARG A N 1
ATOM 2568 C CA . ARG A 1 311 ? -72.871 -13.981 150.748 1.00 81.44 311 ARG A CA 1
ATOM 2569 C C . ARG A 1 311 ? -74.199 -13.443 151.283 1.00 81.44 311 ARG A C 1
ATOM 2571 O O . ARG A 1 311 ? -74.564 -13.752 152.417 1.00 81.44 311 ARG A O 1
ATOM 2578 N N . LEU A 1 312 ? -74.924 -12.659 150.486 1.00 77.69 312 LEU A N 1
ATOM 2579 C CA . LEU A 1 312 ? -76.234 -12.117 150.857 1.00 77.69 312 LEU A CA 1
ATOM 2580 C C . LEU A 1 312 ? -77.295 -13.212 151.001 1.00 77.69 312 LEU A C 1
ATOM 2582 O O . LEU A 1 312 ? -78.010 -13.224 152.002 1.00 77.69 312 LEU A O 1
ATOM 2586 N N . ASN A 1 313 ? -77.353 -14.171 150.074 1.00 77.12 313 ASN A N 1
ATOM 2587 C CA . ASN A 1 313 ? -78.255 -15.319 150.187 1.00 77.12 313 ASN A CA 1
ATOM 2588 C C . ASN A 1 313 ? -77.944 -16.165 151.427 1.00 77.12 313 ASN A C 1
ATOM 2590 O O . ASN A 1 313 ? -78.867 -16.558 152.137 1.00 77.12 313 ASN A O 1
ATOM 2594 N N . GLN A 1 314 ? -76.663 -16.384 151.748 1.00 77.81 314 GLN A N 1
ATOM 2595 C CA . GLN A 1 314 ? -76.267 -17.084 152.973 1.00 77.81 314 GLN A CA 1
ATOM 2596 C C . GLN A 1 314 ? -76.782 -16.355 154.229 1.00 77.81 314 GLN A C 1
ATOM 2598 O O . GLN A 1 314 ? -77.340 -16.998 155.118 1.00 77.81 314 GLN A O 1
ATOM 2603 N N . LYS A 1 315 ? -76.663 -15.016 154.275 1.00 78.25 315 LYS A N 1
ATOM 2604 C CA . LYS A 1 315 ? -77.200 -14.180 155.367 1.00 78.25 315 LYS A CA 1
ATOM 2605 C C . LYS A 1 315 ? -78.729 -14.233 155.461 1.00 78.25 315 LYS A C 1
ATOM 2607 O O . LYS A 1 315 ? -79.274 -14.264 156.563 1.00 78.25 315 LYS A O 1
ATOM 2612 N N . HIS A 1 316 ? -79.423 -14.243 154.324 1.00 75.88 316 HIS A N 1
ATOM 2613 C CA . HIS A 1 316 ? -80.883 -14.331 154.284 1.00 75.88 316 HIS A CA 1
ATOM 2614 C C . HIS A 1 316 ? -81.380 -15.689 154.805 1.00 75.88 316 HIS A C 1
ATOM 2616 O O . HIS A 1 316 ? -82.321 -15.743 155.595 1.00 75.88 316 HIS A O 1
ATOM 2622 N N . ILE A 1 317 ? -80.714 -16.786 154.428 1.00 77.06 317 ILE A N 1
ATOM 2623 C CA . ILE A 1 317 ? -81.039 -18.138 154.909 1.00 77.06 317 ILE A CA 1
ATOM 2624 C C . ILE A 1 317 ? -80.836 -18.244 156.428 1.00 77.06 317 ILE A C 1
ATOM 2626 O O . ILE A 1 317 ? -81.697 -18.787 157.121 1.00 77.06 317 ILE A O 1
ATOM 2630 N N . THR A 1 318 ? -79.745 -17.694 156.978 1.00 76.50 318 THR A N 1
ATOM 2631 C CA . THR A 1 318 ? -79.530 -17.705 158.436 1.00 76.50 318 THR A CA 1
ATOM 2632 C C . THR A 1 318 ? -80.588 -16.895 159.185 1.00 76.50 318 THR A C 1
ATOM 2634 O O . THR A 1 318 ? -81.123 -17.387 160.175 1.00 76.50 318 THR A O 1
ATOM 2637 N N . ALA A 1 319 ? -80.957 -15.709 158.688 1.00 74.06 319 ALA A N 1
ATOM 2638 C CA . ALA A 1 319 ? -82.011 -14.889 159.291 1.00 74.06 319 ALA A CA 1
ATOM 2639 C C . ALA A 1 319 ? -83.399 -15.562 159.229 1.00 74.06 319 ALA A C 1
ATOM 2641 O O . ALA A 1 319 ? -84.158 -15.529 160.198 1.00 74.06 319 ALA A O 1
ATOM 2642 N N . SER A 1 320 ? -83.722 -16.221 158.111 1.00 77.44 320 SER A N 1
ATOM 2643 C CA . SER A 1 320 ? -84.979 -16.960 157.944 1.00 77.44 320 SER A CA 1
ATOM 2644 C C . SER A 1 320 ? -85.101 -18.125 158.938 1.00 77.44 320 SER A C 1
ATOM 2646 O O . SER A 1 320 ? -86.144 -18.285 159.576 1.00 77.44 320 SER A O 1
ATOM 2648 N N . ASN A 1 321 ? -84.017 -18.878 159.154 1.00 75.88 321 ASN A N 1
ATOM 2649 C CA . ASN A 1 321 ? -83.988 -19.985 160.115 1.00 75.88 321 ASN A CA 1
ATOM 2650 C C . ASN A 1 321 ? -84.146 -19.531 161.577 1.00 75.88 321 ASN A C 1
ATOM 2652 O O . ASN A 1 321 ? -84.771 -20.236 162.373 1.00 75.88 321 ASN A O 1
ATOM 2656 N N . GLU A 1 322 ? -83.603 -18.369 161.956 1.00 78.00 322 GLU A N 1
ATOM 2657 C CA . GLU A 1 322 ? -83.814 -17.814 163.302 1.00 78.00 322 GLU A CA 1
ATOM 2658 C C . GLU A 1 322 ? -85.269 -17.390 163.538 1.00 78.00 322 GLU A C 1
ATOM 2660 O O . GLU A 1 322 ? -85.820 -17.657 164.611 1.00 78.00 322 GLU A O 1
ATOM 2665 N N . ASN A 1 323 ? -85.923 -16.801 162.532 1.00 74.19 323 ASN A N 1
ATOM 2666 C CA . ASN A 1 323 ? -87.340 -16.444 162.617 1.00 74.19 323 ASN A CA 1
ATOM 2667 C C . ASN A 1 323 ? -88.243 -17.679 162.763 1.00 74.19 323 ASN A C 1
ATOM 2669 O O . ASN A 1 323 ? -89.129 -17.680 163.619 1.00 74.19 323 ASN A O 1
ATOM 2673 N N . ALA A 1 324 ? -87.976 -18.753 162.013 1.00 72.06 324 ALA A N 1
ATOM 2674 C CA . ALA A 1 324 ? -88.733 -20.003 162.118 1.00 72.06 324 ALA A CA 1
ATOM 2675 C C . ALA A 1 324 ? -88.640 -20.638 163.523 1.00 72.06 324 ALA A C 1
ATOM 2677 O O . ALA A 1 324 ? -89.628 -21.156 164.046 1.00 72.06 324 ALA A O 1
ATOM 2678 N N . LYS A 1 325 ? -87.475 -20.554 164.186 1.00 75.50 325 LYS A N 1
ATOM 2679 C CA . LYS A 1 325 ? -87.314 -21.026 165.575 1.00 75.50 325 LYS A CA 1
ATOM 2680 C C . LYS A 1 325 ? -88.143 -20.214 166.575 1.00 75.50 325 LYS A C 1
ATOM 2682 O O . LYS A 1 325 ? -88.734 -20.804 167.477 1.00 75.50 325 LYS A O 1
ATOM 2687 N N . ARG A 1 326 ? -88.210 -18.884 166.423 1.00 76.81 326 ARG A N 1
ATOM 2688 C CA . ARG A 1 326 ? -89.031 -18.020 167.295 1.00 76.81 326 ARG A CA 1
ATOM 2689 C C . ARG A 1 326 ? -90.524 -18.298 167.143 1.00 76.81 326 ARG A C 1
ATOM 2691 O O . ARG A 1 326 ? -91.226 -18.364 168.149 1.00 76.81 326 ARG A O 1
ATOM 2698 N N . GLU A 1 327 ? -90.996 -18.497 165.913 1.00 74.56 327 GLU A N 1
ATOM 2699 C CA . GLU A 1 327 ? -92.408 -18.799 165.646 1.00 74.56 327 GLU A CA 1
ATOM 2700 C C . GLU A 1 327 ? -92.844 -20.114 166.315 1.00 74.56 327 GLU A C 1
ATOM 2702 O O . GLU A 1 327 ? -93.914 -20.189 166.920 1.00 74.56 327 GLU A O 1
ATOM 2707 N N . ASN A 1 328 ? -91.989 -21.139 166.280 1.00 74.69 328 ASN A N 1
ATOM 2708 C CA . ASN A 1 328 ? -92.320 -22.453 166.831 1.00 74.69 328 ASN A CA 1
ATOM 2709 C C . ASN A 1 328 ? -92.436 -22.447 168.372 1.00 74.69 328 ASN A C 1
ATOM 2711 O O . ASN A 1 328 ? -93.296 -23.118 168.940 1.00 74.69 328 ASN A O 1
ATOM 2715 N N . ILE A 1 329 ? -91.625 -21.632 169.059 1.00 77.81 329 ILE A N 1
ATOM 2716 C CA . ILE A 1 329 ? -91.694 -21.455 170.522 1.00 77.81 329 ILE A CA 1
ATOM 2717 C C . ILE A 1 329 ? -93.009 -20.774 170.936 1.00 77.81 329 ILE A C 1
ATOM 2719 O O . ILE A 1 329 ? -93.643 -21.193 171.904 1.00 77.81 329 ILE A O 1
ATOM 2723 N N . LEU A 1 330 ? -93.452 -19.764 170.180 1.00 72.38 330 LEU A N 1
ATOM 2724 C CA . LEU A 1 330 ? -94.706 -19.051 170.447 1.00 72.38 330 LEU A CA 1
ATOM 2725 C C . LEU A 1 330 ? -95.935 -19.958 170.288 1.00 72.38 330 LEU A C 1
ATOM 2727 O O . LEU A 1 330 ? -96.857 -19.882 171.100 1.00 72.38 330 LEU A O 1
ATOM 2731 N N . ARG A 1 331 ? -95.932 -20.868 169.302 1.00 74.25 331 ARG A N 1
ATOM 2732 C CA . ARG A 1 331 ? -97.012 -21.857 169.126 1.00 74.25 331 ARG A CA 1
ATOM 2733 C C . ARG A 1 331 ? -97.131 -22.813 170.314 1.00 74.25 331 ARG A C 1
ATOM 2735 O O . ARG A 1 331 ? -98.244 -23.112 170.736 1.00 74.25 331 ARG A O 1
ATOM 2742 N N . SER A 1 332 ? -96.010 -23.252 170.887 1.00 74.00 332 SER A N 1
ATOM 2743 C CA . SER A 1 332 ? -96.030 -24.168 172.037 1.00 74.00 332 SER A CA 1
ATOM 2744 C C . SER A 1 332 ? -96.606 -23.518 173.302 1.00 74.00 332 SER A C 1
ATOM 2746 O O . SER A 1 332 ? -97.319 -24.177 174.054 1.00 74.00 332 SER A O 1
ATOM 2748 N N . GLN A 1 333 ? -96.339 -22.226 173.523 1.00 74.81 333 GLN A N 1
ATOM 2749 C CA . GLN A 1 333 ? -96.865 -21.484 174.677 1.00 74.81 333 GLN A CA 1
ATOM 2750 C C . GLN A 1 333 ? -98.381 -21.235 174.587 1.00 74.81 333 GLN A C 1
ATOM 2752 O O . GLN A 1 333 ? -99.055 -21.151 175.616 1.00 74.81 333 GLN A O 1
ATOM 2757 N N . LEU A 1 334 ? -98.928 -21.140 173.370 1.00 75.94 334 LEU A N 1
ATOM 2758 C CA . LEU A 1 334 ? -100.360 -20.935 173.137 1.00 75.94 334 LEU A CA 1
ATOM 2759 C C . LEU A 1 334 ? -101.189 -22.157 173.582 1.00 75.94 334 LEU A C 1
ATOM 2761 O O . LEU A 1 334 ? -102.147 -22.014 174.341 1.00 75.94 334 LEU A O 1
ATOM 2765 N N . VAL A 1 335 ? -100.755 -23.361 173.196 1.00 78.81 335 VAL A N 1
ATOM 2766 C CA . VAL A 1 335 ? -101.423 -24.640 173.520 1.00 78.81 335 VAL A CA 1
ATOM 2767 C C . VAL A 1 335 ? -101.459 -24.906 175.031 1.00 78.81 335 VAL A C 1
ATOM 2769 O O . VAL A 1 335 ? -102.411 -25.479 175.569 1.00 78.81 335 VAL A O 1
ATOM 2772 N N . GLU A 1 336 ? -100.424 -24.478 175.754 1.00 75.50 336 GLU A N 1
ATOM 2773 C CA . GLU A 1 336 ? -100.347 -24.645 177.206 1.00 75.50 336 GLU A CA 1
ATOM 2774 C C . GLU A 1 336 ? -101.348 -23.740 177.945 1.00 75.50 336 GLU A C 1
ATOM 2776 O O . GLU A 1 336 ? -101.957 -24.159 178.933 1.00 75.50 336 GLU A O 1
ATOM 2781 N N . LYS A 1 337 ? -101.594 -22.527 177.431 1.00 73.94 337 LYS A N 1
ATOM 2782 C CA . LYS A 1 337 ? -102.590 -21.594 177.984 1.00 73.94 337 LYS A CA 1
ATOM 2783 C C . LYS A 1 337 ? -104.030 -22.050 177.731 1.00 73.94 337 LYS A C 1
ATOM 2785 O O . LYS A 1 337 ? -104.848 -21.946 178.645 1.00 73.94 337 LYS A O 1
ATOM 2790 N N . GLU A 1 338 ? -104.329 -22.615 176.561 1.00 76.00 338 GLU A N 1
ATOM 2791 C CA . GLU A 1 338 ? -105.663 -23.156 176.238 1.00 76.00 338 GLU A CA 1
ATOM 2792 C C . GLU A 1 338 ? -106.072 -24.302 177.185 1.00 76.00 338 GLU A C 1
ATOM 2794 O O . GLU A 1 338 ? -107.192 -24.333 177.695 1.00 76.00 338 GLU A O 1
ATOM 2799 N N . ASN A 1 339 ? -105.138 -25.192 177.538 1.00 73.69 339 ASN A N 1
ATOM 2800 C CA . ASN A 1 339 ? -105.392 -26.312 178.457 1.00 73.69 339 ASN A CA 1
ATOM 2801 C C . ASN A 1 339 ? -105.673 -25.899 179.917 1.00 73.69 339 ASN A C 1
ATOM 2803 O O . ASN A 1 339 ? -106.239 -26.680 180.692 1.00 73.69 339 ASN A O 1
ATOM 2807 N N . ILE A 1 340 ? -105.247 -24.700 180.325 1.00 73.44 340 ILE A N 1
ATOM 2808 C CA . ILE A 1 340 ? -105.513 -24.156 181.665 1.00 73.44 340 ILE A CA 1
ATOM 2809 C C . ILE A 1 340 ? -106.937 -23.589 181.735 1.00 73.44 340 ILE A C 1
ATOM 2811 O O . ILE A 1 340 ? -107.616 -23.778 182.746 1.00 73.44 340 ILE A O 1
ATOM 2815 N N . ILE A 1 341 ? -107.413 -22.962 180.654 1.00 74.50 341 ILE A N 1
ATOM 2816 C CA . ILE A 1 341 ? -108.758 -22.373 180.565 1.00 74.50 341 ILE A CA 1
ATOM 2817 C C . ILE A 1 341 ? -109.839 -23.459 180.659 1.00 74.50 341 ILE A C 1
ATOM 2819 O O . ILE A 1 341 ? -110.735 -23.352 181.495 1.00 74.50 341 ILE A O 1
ATOM 2823 N N . ILE A 1 342 ? -109.685 -24.564 179.922 1.00 75.94 342 ILE A N 1
ATOM 2824 C CA . ILE A 1 342 ? -110.639 -25.691 179.930 1.00 75.94 342 ILE A CA 1
ATOM 2825 C C . ILE A 1 342 ? -110.815 -26.279 181.345 1.00 75.94 342 ILE A C 1
ATOM 2827 O O . ILE A 1 342 ? -111.919 -26.628 181.768 1.00 75.94 342 ILE A O 1
ATOM 2831 N N . ARG A 1 343 ? -109.727 -26.359 182.125 1.00 71.38 343 ARG A N 1
ATOM 2832 C CA . ARG A 1 343 ? -109.773 -26.848 183.515 1.00 71.38 343 ARG A CA 1
ATOM 2833 C C . ARG A 1 343 ? -110.472 -25.877 184.469 1.00 71.38 343 ARG A C 1
ATOM 2835 O O . ARG A 1 343 ? -111.090 -26.327 185.435 1.00 71.38 343 ARG A O 1
ATOM 2842 N N . ALA A 1 344 ? -110.377 -24.573 184.221 1.00 68.31 344 ALA A N 1
ATOM 2843 C CA . ALA A 1 344 ? -111.049 -23.560 185.028 1.00 68.31 344 ALA A CA 1
ATOM 2844 C C . ALA A 1 344 ? -112.566 -23.543 184.765 1.00 68.31 344 ALA A C 1
ATOM 2846 O O . ALA A 1 344 ? -113.346 -23.545 185.721 1.00 68.31 344 ALA A O 1
ATOM 2847 N N . GLU A 1 345 ? -112.987 -23.631 183.500 1.00 70.62 345 GLU A N 1
ATOM 2848 C CA . GLU A 1 345 ? -114.405 -23.665 183.106 1.00 70.62 345 GLU A CA 1
ATOM 2849 C C . GLU A 1 345 ? -115.149 -24.879 183.685 1.00 70.62 345 GLU A C 1
ATOM 2851 O O . GLU A 1 345 ? -116.272 -24.750 184.178 1.00 70.62 345 GLU A O 1
ATOM 2856 N N . ALA A 1 346 ? -114.506 -26.051 183.729 1.00 70.50 346 ALA A N 1
ATOM 2857 C CA . ALA A 1 346 ? -115.087 -27.251 184.337 1.00 70.50 346 ALA A CA 1
ATOM 2858 C C . ALA A 1 346 ? -115.363 -27.090 185.847 1.00 70.50 346 ALA A C 1
ATOM 2860 O O . ALA A 1 346 ? -116.323 -27.654 186.378 1.00 70.50 346 ALA A O 1
ATOM 2861 N N . LYS A 1 347 ? -114.540 -26.301 186.551 1.00 71.50 347 LYS A N 1
ATOM 2862 C CA . LYS A 1 347 ? -114.662 -26.082 187.999 1.00 71.50 347 LYS A CA 1
ATOM 2863 C C . LYS A 1 347 ? -115.797 -25.111 188.331 1.00 71.50 347 LYS A C 1
ATOM 2865 O O . LYS A 1 347 ? -116.550 -25.379 189.268 1.00 71.50 347 LYS A O 1
ATOM 2870 N N . VAL A 1 348 ? -115.959 -24.054 187.531 1.00 71.50 348 VAL A N 1
ATOM 2871 C CA . VAL A 1 348 ? -117.065 -23.082 187.643 1.00 71.50 348 VAL A CA 1
ATOM 2872 C C . VAL A 1 348 ? -118.415 -23.770 187.418 1.00 71.50 348 VAL A C 1
ATOM 2874 O O . VAL A 1 348 ? -119.281 -23.705 188.288 1.00 71.50 348 VAL A O 1
ATOM 2877 N N . ASN A 1 349 ? -118.534 -24.567 186.351 1.00 70.31 349 ASN A N 1
ATOM 2878 C CA . ASN A 1 349 ? -119.753 -25.324 186.037 1.00 70.31 349 ASN A CA 1
ATOM 2879 C C . ASN A 1 349 ? -120.191 -26.283 187.166 1.00 70.31 349 ASN A C 1
ATOM 2881 O O . ASN A 1 349 ? -121.381 -26.525 187.373 1.00 70.31 349 ASN A O 1
ATOM 2885 N N . SER A 1 350 ? -119.238 -26.856 187.911 1.00 67.88 350 SER A N 1
ATOM 2886 C CA . SER A 1 350 ? -119.551 -27.759 189.030 1.00 67.88 350 SER A CA 1
ATOM 2887 C C . SER A 1 350 ? -120.117 -27.031 190.256 1.00 67.88 350 SER A C 1
ATOM 2889 O O . SER A 1 350 ? -120.942 -27.591 190.979 1.00 67.88 350 SER A O 1
ATOM 2891 N N . LEU A 1 351 ? -119.689 -25.785 190.484 1.00 67.19 351 LEU A N 1
ATOM 2892 C CA . LEU A 1 351 ? -120.118 -24.972 191.621 1.00 67.19 351 LEU A CA 1
ATOM 2893 C C . LEU A 1 351 ? -121.487 -24.340 191.362 1.00 67.19 351 LEU A C 1
ATOM 2895 O O . LEU A 1 351 ? -122.328 -24.346 192.259 1.00 67.19 351 LEU A O 1
ATOM 2899 N N . GLU A 1 352 ? -121.750 -23.902 190.128 1.00 67.00 352 GLU A N 1
ATOM 2900 C CA . GLU A 1 352 ? -123.062 -23.382 189.718 1.00 67.00 352 GLU A CA 1
ATOM 2901 C C . GLU A 1 352 ? -124.170 -24.428 189.894 1.00 67.00 352 GLU A C 1
ATOM 2903 O O . GLU A 1 352 ? -125.206 -24.141 190.492 1.00 67.00 352 GLU A O 1
ATOM 2908 N N . LYS A 1 353 ? -123.926 -25.686 189.496 1.00 67.62 353 LYS A N 1
ATOM 2909 C CA . LYS A 1 353 ? -124.892 -26.784 189.702 1.00 67.62 353 LYS A CA 1
ATOM 2910 C C . LYS A 1 353 ? -125.191 -27.064 191.177 1.00 67.62 353 LYS A C 1
ATOM 2912 O O . LYS A 1 353 ? -126.293 -27.498 191.505 1.00 67.62 353 LYS A O 1
ATOM 2917 N N . ARG A 1 354 ? -124.230 -26.820 192.071 1.00 67.81 354 ARG A N 1
ATOM 2918 C CA . ARG A 1 354 ? -124.392 -27.048 193.513 1.00 67.81 354 ARG A CA 1
ATOM 2919 C C . ARG A 1 354 ? -125.203 -25.935 194.183 1.00 67.81 354 ARG A C 1
ATOM 2921 O O . ARG A 1 354 ? -125.979 -26.224 195.085 1.00 67.81 354 ARG A O 1
ATOM 2928 N N . ILE A 1 355 ? -125.059 -24.694 193.714 1.00 65.19 355 ILE A N 1
ATOM 2929 C CA . ILE A 1 355 ? -125.854 -23.545 194.178 1.00 65.19 355 ILE A CA 1
ATOM 2930 C C . ILE A 1 355 ? -127.323 -23.715 193.768 1.00 65.19 355 ILE A C 1
ATOM 2932 O O . ILE A 1 355 ? -128.206 -23.600 194.613 1.00 65.19 355 ILE A O 1
ATOM 2936 N N . ILE A 1 356 ? -127.578 -24.109 192.515 1.00 65.00 356 ILE A N 1
ATOM 2937 C CA . ILE A 1 356 ? -128.941 -24.328 192.001 1.00 65.00 356 ILE A CA 1
ATOM 2938 C C . ILE A 1 356 ? -129.684 -25.410 192.806 1.00 65.00 356 ILE A C 1
ATOM 2940 O O . ILE A 1 356 ? -130.857 -25.240 193.130 1.00 65.00 356 ILE A O 1
ATOM 2944 N N . SER A 1 357 ? -128.997 -26.493 193.190 1.00 62.75 357 SER A N 1
ATOM 2945 C CA . SER A 1 357 ? -129.598 -27.572 193.989 1.00 62.75 357 SER A CA 1
ATOM 2946 C C . SER A 1 357 ? -130.036 -27.123 195.386 1.00 62.75 357 SER A C 1
ATOM 2948 O O . SER A 1 357 ? -131.047 -27.613 195.883 1.00 62.75 357 SER A O 1
ATOM 2950 N N . ASN A 1 358 ? -129.297 -26.214 196.026 1.00 60.28 358 ASN A N 1
ATOM 2951 C CA . ASN A 1 358 ? -129.653 -25.728 197.361 1.00 60.28 358 ASN A CA 1
ATOM 2952 C C . ASN A 1 358 ? -130.776 -24.679 197.297 1.00 60.28 358 ASN A C 1
ATOM 2954 O O . ASN A 1 358 ? -131.644 -24.652 198.169 1.00 60.28 358 ASN A O 1
ATOM 2958 N N . ASP A 1 359 ? -130.815 -23.863 196.238 1.00 63.38 359 ASP A N 1
ATOM 2959 C CA . ASP A 1 359 ? -131.877 -22.870 196.033 1.00 63.38 359 ASP A CA 1
ATOM 2960 C C . ASP A 1 359 ? -133.246 -23.512 195.728 1.00 63.38 359 ASP A C 1
ATOM 2962 O O . ASP A 1 359 ? -134.290 -22.970 196.106 1.00 63.38 359 ASP A O 1
ATOM 2966 N N . GLU A 1 360 ? -133.277 -24.688 195.090 1.00 62.41 360 GLU A N 1
ATOM 2967 C CA . GLU A 1 360 ? -134.522 -25.442 194.879 1.00 62.41 360 GLU A CA 1
ATOM 2968 C C . GLU A 1 360 ? -135.068 -26.082 196.164 1.00 62.41 360 GLU A C 1
ATOM 2970 O O . GLU A 1 360 ? -136.288 -26.213 196.312 1.00 62.41 360 GLU A O 1
ATOM 2975 N N . GLU A 1 361 ? -134.205 -26.436 197.120 1.00 58.28 361 GLU A N 1
ATOM 2976 C CA . GLU A 1 361 ? -134.635 -26.993 198.407 1.00 58.28 361 GLU A CA 1
ATOM 2977 C C . GLU A 1 361 ? -135.282 -25.916 199.295 1.00 58.28 361 GLU A C 1
ATOM 2979 O O . GLU A 1 361 ? -136.338 -26.155 199.890 1.00 58.28 361 GLU A O 1
ATOM 2984 N N . ILE A 1 362 ? -134.750 -24.685 199.265 1.00 58.44 362 ILE A N 1
ATOM 2985 C CA . ILE A 1 362 ? -135.341 -23.517 199.942 1.00 58.44 362 ILE A CA 1
ATOM 2986 C C . ILE A 1 362 ? -136.747 -23.210 199.399 1.00 58.44 362 ILE A C 1
ATOM 2988 O O . ILE A 1 362 ? -137.653 -22.892 200.172 1.00 58.44 362 ILE A O 1
ATOM 2992 N N . ARG A 1 363 ? -136.983 -23.358 198.086 1.00 58.34 363 ARG A N 1
ATOM 2993 C CA . ARG A 1 363 ? -138.317 -23.108 197.505 1.00 58.34 363 ARG A CA 1
ATOM 2994 C C . ARG A 1 363 ? -139.350 -24.174 197.846 1.00 58.34 363 ARG A C 1
ATOM 2996 O O . ARG A 1 363 ? -140.529 -23.844 197.955 1.00 58.34 363 ARG A O 1
ATOM 3003 N N . ARG A 1 364 ? -138.965 -25.444 198.014 1.00 56.59 364 ARG A N 1
ATOM 3004 C CA . ARG A 1 364 ? -139.959 -26.500 198.285 1.00 56.59 364 ARG A CA 1
ATOM 3005 C C . ARG A 1 364 ? -140.575 -26.379 199.672 1.00 56.59 364 ARG A C 1
ATOM 3007 O O . ARG A 1 364 ? -141.779 -26.585 199.804 1.00 56.59 364 ARG A O 1
ATOM 3014 N N . LEU A 1 365 ? -139.807 -25.989 200.686 1.00 53.41 365 LEU A N 1
ATOM 3015 C CA . LEU A 1 365 ? -140.339 -25.901 202.049 1.00 53.41 365 LEU A CA 1
ATOM 3016 C C . LEU A 1 365 ? -141.196 -24.648 202.302 1.00 53.41 365 LEU A C 1
ATOM 3018 O O . LEU A 1 365 ? -142.021 -24.675 203.209 1.00 53.41 365 LEU A O 1
ATOM 3022 N N . SER A 1 366 ? -141.113 -23.603 201.466 1.00 50.56 366 SER A N 1
ATOM 3023 C CA . SER A 1 366 ? -141.976 -22.412 201.599 1.00 50.56 366 SER A CA 1
ATOM 3024 C C . SER A 1 366 ? -143.385 -22.572 201.002 1.00 50.56 366 SER A C 1
ATOM 3026 O O . SER A 1 366 ? -144.130 -21.597 200.949 1.00 50.56 366 SER A O 1
ATOM 3028 N N . SER A 1 367 ? -143.761 -23.758 200.508 1.00 47.34 367 SER A N 1
ATOM 3029 C CA . SER A 1 367 ? -145.051 -23.974 199.825 1.00 47.34 367 SER A CA 1
ATOM 3030 C C . SER A 1 367 ? -145.961 -25.005 200.499 1.00 47.34 367 SER A C 1
ATOM 3032 O O . SER A 1 367 ? -146.780 -25.642 199.833 1.00 47.34 367 SER A O 1
ATOM 3034 N N . ARG A 1 368 ? -145.862 -25.162 201.830 1.00 43.06 368 ARG A N 1
ATOM 3035 C CA . ARG A 1 368 ? -146.896 -25.866 202.608 1.00 43.06 368 ARG A CA 1
ATOM 3036 C C . ARG A 1 368 ? -146.951 -25.488 204.100 1.00 43.06 368 ARG A C 1
ATOM 3038 O O . ARG A 1 368 ? -146.790 -26.365 204.937 1.00 43.06 368 ARG A O 1
ATOM 3045 N N . VAL A 1 369 ? -147.172 -24.200 204.395 1.00 37.00 369 VAL A N 1
ATOM 3046 C CA . VAL A 1 369 ? -148.179 -23.591 205.310 1.00 37.00 369 VAL A CA 1
ATOM 3047 C C . VAL A 1 369 ? -148.170 -22.088 205.053 1.00 37.00 369 VAL A C 1
ATOM 3049 O O . VAL A 1 369 ? -147.054 -21.531 204.966 1.00 37.00 369 VAL A O 1
#

Radius of gyration: 138.17 Å; chains: 1; bounding box: 260×62×360 Å

Organism: NCBI:txid1229521

pLDDT: mean 84.88, std 14.39, range [37.0, 98.5]

Secondary structure (DSSP, 8-state):
--HHHHHHHHHHHHHHHHHTT----HHHHHHHHT--HHHHHHHHHHHHHHHHHH------TTS----TTS-HHHHHHHHHHHHHHHHHHHHHHHHHHHHHHHHHHHHHHHHHHHHHHHHHHHHHHHHHHHHHHHHHHHHHHHHHHHHHHHHHHHHHHHHHHHHHHHHHHHHHHHHHHHHHHHHHHHHHHHHHHHHHHHHHHHHHHHHHHHHHHHHHHHHHHHHHHHHHHHHHHHHHHHHHHHHHHHHHHHHHHHHHHHHHHHHHHHHHHHHHHHHHHHHHHHHHHHHHHHHHHHHHHHHHHHHHHHHHHHHHHHHHHHHHHHHHHHHHHHHHHHHHHHHHHHHHHHHHHHHHHHHHHHHHHHHHHTT--

InterPro domains:
  IPR021104 KfrA, N-terminal DNA-binding domain [PF11740] (7-119)

Sequence (369 aa):
MDKEQLKSRVYEVADDLLLSASYPRSEAIAETLEIESEEVSRYLSQWWYELPQRIVMTDRTDRAISVPGMPDTLAQAFTRIWLHALQEANSKVNFTRQMVDVGLEEDRRVNDDALQKSQHLYLELESRYREQSLKLEESREQFKALEAEIAVLKNNLAIETNTRKKEEQSRVTIEHELAQLRKAHDDAKRVFDQRIKDEQRHMMEAIAKEEVDTRYYRNTLEKVREEASKKESELVREIHDLQARIARKDVKTDTLKSQVKSQEAELLKYKQDSGVLQRDLSRVNAQLLTEVNKTKRLEAKVKELQEDIRRLNQKHITASNENAKRENILRSQLVEKENIIIRAEAKVNSLEKRIISNDEEIRRLSSRV